Protein AF-A0A5C5ZAZ8-F1 (afdb_monomer_lite)

Secondary structure (DSSP, 8-state):
---------------------------SSSSSSSSSSSSHHHHHHHHHHHHTT-------------------------PSPP--------------SB-TTSPEEEEETTTTEEEEEEEETTEEEEEEE-TTSSSB--B--SEEEEEEEETTEEEEEEEEE---TTSPTT-BSEEEE--THHHHHHHTT-EEEEEEEETTEEEEEEE----------------

Structure (mmCIF, N/CA/C/O backbone):
data_AF-A0A5C5ZAZ8-F1
#
_entry.id   AF-A0A5C5ZAZ8-F1
#
loop_
_atom_site.group_PDB
_atom_site.id
_atom_site.type_symbol
_atom_site.label_atom_id
_atom_site.label_alt_id
_atom_site.label_comp_id
_atom_site.label_asym_id
_atom_site.label_entity_id
_atom_site.label_seq_id
_atom_site.pdbx_PDB_ins_code
_atom_site.Cartn_x
_atom_site.Cartn_y
_atom_site.Cartn_z
_atom_site.occupancy
_atom_site.B_iso_or_equiv
_atom_site.auth_seq_id
_atom_site.auth_comp_id
_atom_site.auth_asym_id
_atom_site.auth_atom_id
_atom_site.pdbx_PDB_model_num
ATOM 1 N N . MET A 1 1 ? -13.670 64.703 29.275 1.00 39.22 1 MET A N 1
ATOM 2 C CA . MET A 1 1 ? -14.903 65.520 29.326 1.00 39.22 1 MET A CA 1
ATOM 3 C C . MET A 1 1 ? -15.447 65.642 27.903 1.00 39.22 1 MET A C 1
ATOM 5 O O . MET A 1 1 ? -14.763 66.218 27.079 1.00 39.22 1 MET A O 1
ATOM 9 N N . ARG A 1 2 ? -16.603 65.007 27.643 1.00 42.59 2 ARG A N 1
ATOM 10 C CA . ARG A 1 2 ? -17.624 65.253 26.595 1.00 42.59 2 ARG A CA 1
ATOM 11 C C . ARG A 1 2 ? -17.191 65.658 25.165 1.00 42.59 2 ARG A C 1
ATOM 13 O O . ARG A 1 2 ? -16.773 66.785 24.963 1.00 42.59 2 ARG A O 1
ATOM 20 N N . SER A 1 3 ? -17.503 64.813 24.173 1.00 46.88 3 SER A N 1
ATOM 21 C CA . SER A 1 3 ? -18.533 65.101 23.140 1.00 46.88 3 SER A CA 1
ATOM 22 C C . SER A 1 3 ? -18.676 63.893 22.182 1.00 46.88 3 SER A C 1
ATOM 24 O O . SER A 1 3 ? -17.704 63.515 21.541 1.00 46.88 3 SER A O 1
ATOM 26 N N . THR A 1 4 ? -19.720 63.057 22.274 1.00 52.22 4 THR A N 1
ATOM 27 C CA . THR A 1 4 ? -20.983 63.064 21.480 1.00 52.22 4 THR A CA 1
ATOM 28 C C . THR A 1 4 ? -20.817 63.145 19.950 1.00 52.22 4 THR A C 1
ATOM 30 O O . THR A 1 4 ? -20.376 64.158 19.432 1.00 52.22 4 THR A O 1
ATOM 33 N N . ILE A 1 5 ? -20.996 62.021 19.236 1.00 49.31 5 ILE A N 1
ATOM 34 C CA . ILE A 1 5 ? -22.199 61.581 18.472 1.00 49.31 5 ILE A CA 1
ATOM 35 C C . ILE A 1 5 ? -22.406 62.306 17.121 1.00 49.31 5 ILE A C 1
ATOM 37 O O . ILE A 1 5 ? -22.888 63.427 17.072 1.00 49.31 5 ILE A O 1
ATOM 41 N N . ASN A 1 6 ? -22.073 61.574 16.048 1.00 43.34 6 ASN A N 1
ATOM 42 C CA . ASN A 1 6 ? -22.927 61.058 14.959 1.00 43.34 6 ASN A CA 1
ATOM 43 C C . ASN A 1 6 ? -23.912 61.967 14.177 1.00 43.34 6 ASN A C 1
ATOM 45 O O . ASN A 1 6 ? -24.674 62.741 14.744 1.00 43.34 6 ASN A O 1
ATOM 49 N N . ARG A 1 7 ? -24.041 61.585 12.891 1.00 48.75 7 ARG A N 1
ATOM 50 C CA . ARG A 1 7 ? -25.206 61.665 11.979 1.00 48.75 7 ARG A CA 1
ATOM 51 C C . ARG A 1 7 ? -25.451 62.943 11.159 1.00 48.75 7 ARG A C 1
ATOM 53 O O . ARG A 1 7 ? -25.990 63.923 11.651 1.00 48.75 7 ARG A O 1
ATOM 60 N N . SER A 1 8 ? -25.266 62.812 9.837 1.00 47.03 8 SER A N 1
ATOM 61 C CA . SER A 1 8 ? -26.353 62.553 8.860 1.00 47.03 8 SER A CA 1
ATOM 62 C C . SER A 1 8 ? -26.311 63.408 7.590 1.00 47.03 8 SER A C 1
ATOM 64 O O . SER A 1 8 ? -26.023 64.599 7.633 1.00 47.03 8 SER A O 1
ATOM 66 N N . SER A 1 9 ? -26.833 62.781 6.524 1.00 53.72 9 SER A N 1
ATOM 67 C CA . SER A 1 9 ? -27.348 63.331 5.256 1.00 53.72 9 SER A CA 1
ATOM 68 C C . SER A 1 9 ? -26.293 63.507 4.145 1.00 53.72 9 SER A C 1
ATOM 70 O O . SER A 1 9 ? -25.183 63.928 4.417 1.00 53.72 9 SER A O 1
ATOM 72 N N . ARG A 1 10 ? -26.534 63.181 2.868 1.00 53.34 10 ARG A N 1
ATOM 73 C CA . ARG A 1 10 ? -27.794 63.055 2.120 1.00 53.34 10 ARG A CA 1
ATOM 74 C C . ARG A 1 10 ? -27.521 62.468 0.720 1.00 53.34 10 ARG A C 1
ATOM 76 O O . ARG A 1 10 ? -26.406 62.620 0.235 1.00 53.34 10 ARG A O 1
ATOM 83 N N . LEU A 1 11 ? -28.598 61.988 0.078 1.00 51.69 11 LEU A N 1
ATOM 84 C CA . LEU A 1 11 ? -28.816 61.612 -1.340 1.00 51.69 11 LEU A CA 1
ATOM 85 C C . LEU A 1 11 ? -28.780 60.085 -1.563 1.00 51.69 11 LEU A C 1
ATOM 87 O O . LEU A 1 11 ? -27.717 59.482 -1.554 1.00 51.69 11 LEU A O 1
ATOM 91 N N . GLU A 1 12 ? -29.909 59.355 -1.563 1.00 51.44 12 GLU A N 1
ATOM 92 C CA . GLU A 1 12 ? -31.041 59.372 -2.531 1.00 51.44 12 GLU A CA 1
ATOM 93 C C . GLU A 1 12 ? -30.552 59.308 -3.986 1.00 51.44 12 GLU A C 1
ATOM 95 O O . GLU A 1 12 ? -29.689 60.080 -4.369 1.00 51.44 12 GLU A O 1
ATOM 100 N N . SER A 1 13 ? -31.084 58.529 -4.922 1.00 46.41 13 SER A N 1
ATOM 101 C CA . SER A 1 13 ? -32.130 57.503 -5.018 1.00 46.41 13 SER A CA 1
ATOM 102 C C . SER A 1 13 ? -32.073 56.995 -6.481 1.00 46.41 13 SER A C 1
ATOM 104 O O . SER A 1 13 ? -31.333 57.562 -7.285 1.00 46.41 13 SER A O 1
ATOM 106 N N . ARG A 1 14 ? -32.944 56.035 -6.837 1.00 59.50 14 ARG A N 1
ATOM 107 C CA . ARG A 1 14 ? -33.273 55.490 -8.183 1.00 59.50 14 ARG A CA 1
ATOM 108 C C . ARG A 1 14 ? -32.600 54.143 -8.461 1.00 59.50 14 ARG A C 1
ATOM 110 O O . ARG A 1 14 ? -31.409 54.083 -8.716 1.00 59.50 14 ARG A O 1
ATOM 117 N N . PHE A 1 15 ? -33.267 52.998 -8.294 1.00 47.41 15 PHE A N 1
ATOM 118 C CA . PHE A 1 15 ? -34.570 52.566 -8.842 1.00 47.41 15 PHE A CA 1
ATOM 119 C C . PHE A 1 15 ? -34.595 52.602 -10.376 1.00 47.41 15 PHE A C 1
ATOM 121 O O . PHE A 1 15 ? -34.902 53.643 -10.948 1.00 47.41 15 PHE A O 1
ATOM 128 N N . ASN A 1 16 ? -34.243 51.474 -11.008 1.00 47.16 16 ASN A N 1
ATOM 129 C CA . ASN A 1 16 ? -35.004 50.816 -12.086 1.00 47.16 16 ASN A CA 1
ATOM 130 C C . ASN A 1 16 ? -34.295 49.489 -12.428 1.00 47.16 16 ASN A C 1
ATOM 132 O O . ASN A 1 16 ? -33.163 49.489 -12.903 1.00 47.16 16 ASN A O 1
ATOM 136 N N . ASP A 1 17 ? -34.796 48.346 -11.970 1.00 48.84 17 ASP A N 1
ATOM 137 C CA . ASP A 1 17 ? -35.659 47.444 -12.751 1.00 48.84 17 ASP A CA 1
ATOM 138 C C . ASP A 1 17 ? -35.203 47.237 -14.208 1.00 48.84 17 ASP A C 1
ATOM 140 O O . ASP A 1 17 ? -35.507 48.021 -15.110 1.00 48.84 17 ASP A O 1
ATOM 144 N N . ARG A 1 18 ? -34.494 46.124 -14.422 1.00 55.62 18 ARG A N 1
ATOM 145 C CA . ARG A 1 18 ? -34.616 45.314 -15.636 1.00 55.62 18 ARG A CA 1
ATOM 146 C C . ARG A 1 18 ? -34.719 43.848 -15.247 1.00 55.62 18 ARG A C 1
ATOM 148 O O . ARG A 1 18 ? -33.747 43.102 -15.222 1.00 55.62 18 ARG A O 1
ATOM 155 N N . SER A 1 19 ? -35.949 43.461 -14.956 1.00 56.38 19 SER A N 1
ATOM 156 C CA . SER A 1 19 ? -36.530 42.193 -15.388 1.00 56.38 19 SER A CA 1
ATOM 157 C C . SER A 1 19 ? -36.045 41.751 -16.784 1.00 56.38 19 SER A C 1
ATOM 159 O O . SER A 1 19 ? -36.093 42.519 -17.743 1.00 56.38 19 SER A O 1
ATOM 161 N N . THR A 1 20 ? -35.548 40.511 -16.886 1.00 58.19 20 THR A N 1
ATOM 162 C CA . THR A 1 20 ? -35.580 39.562 -18.034 1.00 58.19 20 THR A CA 1
ATOM 163 C C . THR A 1 20 ? -34.616 38.389 -17.743 1.00 58.19 20 THR A C 1
ATOM 165 O O . THR A 1 20 ? -33.720 38.517 -16.917 1.00 58.19 20 THR A O 1
ATOM 168 N N . PRO A 1 21 ? -34.801 37.199 -18.333 1.00 50.91 21 PRO A N 1
ATOM 169 C CA . PRO A 1 21 ? -35.833 36.236 -17.976 1.00 50.91 21 PRO A CA 1
ATOM 170 C C . PRO A 1 21 ? -35.223 34.936 -17.413 1.00 50.91 21 PRO A C 1
ATOM 172 O O . PRO A 1 21 ? -34.134 34.512 -17.799 1.00 50.91 21 PRO A O 1
ATOM 175 N N . ARG A 1 22 ? -35.994 34.229 -16.574 1.00 55.00 22 ARG A N 1
ATOM 176 C CA . ARG A 1 22 ? -35.802 32.793 -16.314 1.00 55.00 22 ARG A CA 1
ATOM 177 C C . ARG A 1 22 ? -35.836 32.047 -17.647 1.00 55.00 22 ARG A C 1
ATOM 179 O O . ARG A 1 22 ? -36.912 31.792 -18.184 1.00 55.00 22 ARG A O 1
ATOM 186 N N . ARG A 1 23 ? -34.666 31.672 -18.159 1.00 52.31 23 ARG A N 1
ATOM 187 C CA . ARG A 1 23 ? -34.545 30.672 -19.214 1.00 52.31 23 ARG A CA 1
ATOM 188 C C . ARG A 1 23 ? -34.298 29.327 -18.547 1.00 52.31 23 ARG A C 1
ATOM 190 O O . ARG A 1 23 ? -33.186 28.962 -18.191 1.00 52.31 23 ARG A O 1
ATOM 197 N N . THR A 1 24 ? -35.405 28.637 -18.323 1.00 55.12 24 THR A N 1
ATOM 198 C CA . THR A 1 24 ? -35.471 27.196 -18.110 1.00 55.12 24 THR A CA 1
ATOM 199 C C . THR A 1 24 ? -34.688 26.474 -19.202 1.00 55.12 24 THR A C 1
ATOM 201 O O . THR A 1 24 ? -35.042 26.607 -20.369 1.00 55.12 24 THR A O 1
ATOM 204 N N . VAL A 1 25 ? -33.688 25.682 -18.828 1.00 55.12 25 VAL A N 1
ATOM 205 C CA . VAL A 1 25 ? -33.306 24.451 -19.536 1.00 55.12 25 VAL A CA 1
ATOM 206 C C . VAL A 1 25 ? -32.666 23.503 -18.522 1.00 55.12 25 VAL A C 1
ATOM 208 O O . VAL A 1 25 ? -31.456 23.324 -18.451 1.00 55.12 25 VAL A O 1
ATOM 211 N N . ASN A 1 26 ? -33.535 22.884 -17.720 1.00 54.12 26 ASN A N 1
ATOM 212 C CA . ASN A 1 26 ? -33.324 21.516 -17.261 1.00 54.12 26 ASN A CA 1
ATOM 213 C C . ASN A 1 26 ? -33.194 20.638 -18.511 1.00 54.12 26 ASN A C 1
ATOM 215 O O . ASN A 1 26 ? -34.205 20.267 -19.099 1.00 54.12 26 ASN A O 1
ATOM 219 N N . ALA A 1 27 ? -31.970 20.371 -18.960 1.00 54.56 27 ALA A N 1
ATOM 220 C CA . ALA A 1 27 ? -31.721 19.443 -20.063 1.00 54.56 27 ALA A CA 1
ATOM 221 C C . ALA A 1 27 ? -30.296 18.868 -20.038 1.00 54.56 27 ALA A C 1
ATOM 223 O O . ALA A 1 27 ? -29.691 18.710 -21.087 1.00 54.56 27 ALA A O 1
ATOM 224 N N . HIS A 1 28 ? -29.748 18.545 -18.863 1.00 46.69 28 HIS A N 1
ATOM 225 C CA . HIS A 1 28 ? -28.555 17.686 -18.746 1.00 46.69 28 HIS A CA 1
ATOM 226 C C . HIS A 1 28 ? -28.581 16.841 -17.461 1.00 46.69 28 HIS A C 1
ATOM 228 O O . HIS A 1 28 ? -27.575 16.616 -16.803 1.00 46.69 28 HIS A O 1
ATOM 234 N N . GLN A 1 29 ? -29.771 16.348 -17.102 1.00 52.50 29 GLN A N 1
ATOM 235 C CA . GLN A 1 29 ? -29.966 15.390 -16.005 1.00 52.50 29 GLN A CA 1
ATOM 236 C C . GLN A 1 29 ? -30.824 14.191 -16.450 1.00 52.50 29 GLN A C 1
ATOM 238 O O . GLN A 1 29 ? -31.660 13.692 -15.705 1.00 52.50 29 GLN A O 1
ATOM 243 N N . ALA A 1 30 ? -30.642 13.743 -17.696 1.00 51.06 30 ALA A N 1
ATOM 244 C CA . ALA A 1 30 ? -31.303 12.554 -18.235 1.00 51.06 30 ALA A CA 1
ATOM 245 C C . ALA A 1 30 ? -30.541 11.982 -19.447 1.00 51.06 30 ALA A C 1
ATOM 247 O O . ALA A 1 30 ? -31.085 11.923 -20.541 1.00 51.06 30 ALA A O 1
ATOM 248 N N . SER A 1 31 ? -29.265 11.606 -19.294 1.00 56.53 31 SER A N 1
ATOM 249 C CA . SER A 1 31 ? -28.573 10.823 -20.341 1.00 56.53 31 SER A CA 1
ATOM 250 C C . SER A 1 31 ? -27.392 9.981 -19.836 1.00 56.53 31 SER A C 1
ATOM 252 O O . SER A 1 31 ? -26.405 9.810 -20.541 1.00 56.53 31 SER A O 1
ATOM 254 N N . VAL A 1 32 ? -27.478 9.438 -18.616 1.00 49.97 32 VAL A N 1
ATOM 255 C CA . VAL A 1 32 ? -26.570 8.354 -18.162 1.00 49.97 32 VAL A CA 1
ATOM 256 C C . VAL A 1 32 ? -27.315 7.220 -17.444 1.00 49.97 32 VAL A C 1
ATOM 258 O O . VAL A 1 32 ? -26.753 6.171 -17.161 1.00 49.97 32 VAL A O 1
ATOM 261 N N . ARG A 1 33 ? -28.622 7.380 -17.194 1.00 51.69 33 ARG A N 1
ATOM 262 C CA . ARG A 1 33 ? -29.445 6.392 -16.477 1.00 51.69 33 ARG A CA 1
ATOM 263 C C . ARG A 1 33 ? -30.123 5.346 -17.368 1.00 51.69 33 ARG A C 1
ATOM 265 O O . ARG A 1 33 ? -30.833 4.499 -16.845 1.00 51.69 33 ARG A O 1
ATOM 272 N N . THR A 1 34 ? -29.878 5.359 -18.678 1.00 45.66 34 THR A N 1
ATOM 273 C CA . THR A 1 34 ? -30.489 4.397 -19.618 1.00 45.66 34 THR A CA 1
ATOM 274 C C . THR A 1 34 ? -29.481 3.406 -20.210 1.00 45.66 34 THR A C 1
ATOM 276 O O . THR A 1 34 ? -29.882 2.504 -20.933 1.00 45.66 34 THR A O 1
ATOM 279 N N . PHE A 1 35 ? -28.187 3.510 -19.884 1.00 45.72 35 PHE A N 1
ATOM 280 C CA . PHE A 1 35 ? -27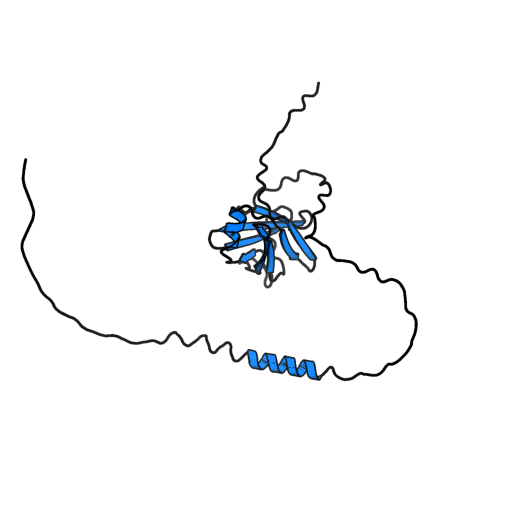.179 2.553 -20.371 1.00 45.72 35 PHE A CA 1
ATOM 281 C C . PHE A 1 35 ? -26.988 1.333 -19.445 1.00 45.72 35 PHE A C 1
ATOM 283 O O . PHE A 1 35 ? -26.426 0.330 -19.857 1.00 45.72 35 PHE A O 1
ATOM 290 N N . VAL A 1 36 ? -27.504 1.376 -18.208 1.00 55.78 36 VAL A N 1
ATOM 291 C CA . VAL A 1 36 ? -27.307 0.312 -17.196 1.00 55.78 36 VAL A CA 1
ATOM 292 C C . VAL A 1 36 ? -28.425 -0.750 -17.206 1.00 55.78 36 VAL A C 1
ATOM 294 O O . VAL A 1 36 ? -28.275 -1.810 -16.612 1.00 55.78 36 VAL A O 1
ATOM 297 N N . ALA A 1 37 ? -29.541 -0.521 -17.906 1.00 50.50 37 ALA A N 1
ATOM 298 C CA . ALA A 1 37 ? -30.700 -1.424 -17.865 1.00 50.50 37 ALA A CA 1
ATOM 299 C C . ALA A 1 37 ? -30.796 -2.434 -19.030 1.00 50.50 37 ALA A C 1
ATOM 301 O O . ALA A 1 37 ? -31.663 -3.299 -18.982 1.00 50.50 37 ALA A O 1
ATOM 302 N N . LEU A 1 38 ? -29.939 -2.362 -20.061 1.00 44.50 38 LEU A N 1
ATOM 303 C CA . LEU A 1 38 ? -29.989 -3.303 -21.200 1.00 44.50 38 LEU A CA 1
ATOM 304 C C . LEU A 1 38 ? -28.943 -4.432 -21.159 1.00 44.50 38 LEU A C 1
ATOM 306 O O . LEU A 1 38 ? -29.142 -5.457 -21.803 1.00 44.50 38 LEU A O 1
ATOM 310 N N . GLU A 1 39 ? -27.867 -4.295 -20.384 1.00 51.56 39 GLU A N 1
ATOM 311 C CA . GLU A 1 39 ? -26.831 -5.338 -20.242 1.00 51.56 39 GLU A CA 1
ATOM 312 C C . GLU A 1 39 ? -27.207 -6.387 -19.171 1.00 51.56 39 GLU A C 1
ATOM 314 O O . GLU A 1 39 ? -26.713 -7.515 -19.186 1.00 51.56 39 GLU A O 1
ATOM 319 N N . PHE A 1 40 ? -28.133 -6.050 -18.263 1.00 52.41 40 PHE A N 1
ATOM 320 C CA . PHE A 1 40 ? -28.555 -6.932 -17.166 1.00 52.41 40 PHE A CA 1
ATOM 321 C C . PHE A 1 40 ? -29.493 -8.066 -17.627 1.00 52.41 40 PHE A C 1
ATOM 323 O O . PHE A 1 40 ? -29.408 -9.182 -17.120 1.00 52.41 40 PHE A O 1
ATOM 330 N N . GLU A 1 41 ? -30.335 -7.826 -18.637 1.00 54.06 41 GLU A N 1
ATOM 331 C CA . GLU A 1 41 ? -31.317 -8.801 -19.156 1.00 54.06 41 GLU A CA 1
ATOM 332 C C . GLU A 1 41 ? -30.685 -9.881 -20.063 1.00 54.06 41 GLU A C 1
ATOM 334 O O . GLU A 1 41 ? -31.221 -10.978 -20.221 1.00 54.06 41 GLU A O 1
ATOM 339 N N . LEU A 1 42 ? -29.506 -9.613 -20.637 1.00 52.72 42 LEU A N 1
ATOM 340 C CA . LEU A 1 42 ? -28.745 -10.589 -21.431 1.00 52.72 42 LEU A CA 1
ATOM 341 C C . LEU A 1 42 ? -27.847 -11.486 -20.569 1.00 52.72 42 LEU A C 1
ATOM 343 O O . LEU A 1 42 ? -27.507 -12.600 -20.981 1.00 52.72 42 LEU A O 1
ATOM 347 N N . TRP A 1 43 ? -27.476 -11.034 -19.371 1.00 59.31 43 TRP A N 1
ATOM 348 C CA . TRP A 1 43 ? -26.657 -11.817 -18.449 1.00 59.31 43 TRP A CA 1
ATOM 349 C C . TRP A 1 43 ? -27.493 -12.827 -17.652 1.00 59.31 43 TRP A C 1
ATOM 351 O O . TRP A 1 43 ? -27.090 -13.984 -17.515 1.00 59.31 43 TRP A O 1
ATOM 361 N N . THR A 1 44 ? -28.710 -12.459 -17.241 1.00 60.41 44 THR A N 1
ATOM 362 C CA . THR A 1 44 ? -29.638 -13.368 -16.541 1.00 60.41 44 THR A CA 1
ATOM 363 C C . THR A 1 44 ? -30.116 -14.520 -17.435 1.00 60.41 44 THR A C 1
ATOM 365 O O . THR A 1 44 ? -30.177 -15.663 -16.981 1.00 60.41 44 THR A O 1
ATOM 368 N N . MET A 1 45 ? -30.339 -14.276 -18.733 1.00 59.16 45 MET A N 1
ATOM 369 C CA . MET A 1 45 ? -30.688 -15.316 -19.719 1.00 59.16 45 MET A CA 1
ATOM 370 C C . MET A 1 45 ? -29.564 -16.347 -19.947 1.00 59.16 45 MET A C 1
ATOM 372 O O . MET A 1 45 ? -29.842 -17.536 -20.125 1.00 59.16 45 MET A O 1
ATOM 376 N N . LYS A 1 46 ? -28.288 -15.932 -19.887 1.00 58.03 46 LYS A N 1
ATOM 377 C CA . LYS A 1 46 ? -27.130 -16.841 -20.009 1.00 58.03 46 LYS A CA 1
ATOM 378 C C . LYS A 1 46 ? -26.942 -17.721 -18.770 1.00 58.03 46 LYS A C 1
ATOM 380 O O . LYS A 1 46 ? -26.620 -18.899 -18.911 1.00 58.03 46 LYS A O 1
ATOM 385 N N . ILE A 1 47 ? -27.187 -17.180 -17.575 1.00 60.81 47 ILE A N 1
ATOM 386 C CA . ILE A 1 47 ? -27.065 -17.920 -16.307 1.00 60.81 47 ILE A CA 1
ATOM 387 C C . ILE A 1 47 ? -28.173 -18.981 -16.187 1.00 60.81 47 ILE A C 1
ATOM 389 O O . ILE A 1 47 ? -27.901 -20.111 -15.786 1.00 60.81 47 ILE A O 1
ATOM 393 N N . ILE A 1 48 ? -29.398 -18.673 -16.628 1.00 59.62 48 ILE A N 1
ATOM 394 C CA . ILE A 1 48 ? -30.522 -19.626 -16.614 1.00 59.62 48 ILE A CA 1
ATOM 395 C C . ILE A 1 48 ? -30.309 -20.779 -17.618 1.00 59.62 48 ILE A C 1
ATOM 397 O O . ILE A 1 48 ? -30.619 -21.929 -17.302 1.00 59.62 48 ILE A O 1
ATOM 401 N N . CYS A 1 49 ? -29.717 -20.521 -18.792 1.00 56.81 49 CYS A N 1
ATOM 402 C CA . CYS A 1 49 ? -29.410 -21.578 -19.769 1.00 56.81 49 CYS A CA 1
ATOM 403 C C . CYS A 1 49 ? -28.274 -22.515 -19.320 1.00 56.81 49 CYS A C 1
ATOM 405 O O . CYS A 1 49 ? -28.288 -23.696 -19.666 1.00 56.81 49 CYS A O 1
ATOM 407 N N . LEU A 1 50 ? -27.308 -22.019 -18.539 1.00 51.97 50 LEU A N 1
ATOM 408 C CA . LEU A 1 50 ? -26.196 -22.829 -18.033 1.00 51.97 50 LEU A CA 1
ATOM 409 C C . LEU A 1 50 ? -26.646 -23.798 -16.924 1.00 51.97 50 LEU A C 1
ATOM 411 O O . LEU A 1 50 ? -26.179 -24.933 -16.869 1.00 51.97 50 LEU A O 1
ATOM 415 N N . PHE A 1 51 ? -27.594 -23.385 -16.077 1.00 55.03 51 PHE A N 1
ATOM 416 C CA . PHE A 1 51 ? -28.092 -24.208 -14.968 1.00 55.03 51 PHE A CA 1
ATOM 417 C C . PHE A 1 51 ? -29.068 -25.322 -15.393 1.00 55.03 51 PHE A C 1
ATOM 419 O O . PHE A 1 51 ? -29.177 -26.329 -14.697 1.00 55.03 51 PHE A O 1
ATOM 426 N N . LEU A 1 52 ? -29.739 -25.208 -16.546 1.00 55.38 52 LEU A N 1
ATOM 427 C CA . LEU A 1 52 ? -30.668 -26.242 -17.036 1.00 55.38 52 LEU A CA 1
ATOM 428 C C . LEU A 1 52 ? -29.986 -27.449 -17.712 1.00 55.38 52 LEU A C 1
ATOM 430 O O . LEU A 1 52 ? -30.636 -28.469 -17.926 1.00 55.38 52 LEU A O 1
ATOM 434 N N . LEU A 1 53 ? -28.685 -27.382 -18.013 1.00 54.28 53 LEU A N 1
ATOM 435 C CA . LEU A 1 53 ? -27.950 -28.454 -18.705 1.00 54.28 53 LEU A CA 1
ATOM 436 C C . LEU A 1 53 ? -27.267 -29.475 -17.775 1.00 54.28 53 LEU A C 1
ATOM 438 O O . LEU A 1 53 ? -26.745 -30.477 -18.257 1.00 54.28 53 LEU A O 1
ATOM 442 N N . VAL A 1 54 ? -27.302 -29.279 -16.453 1.00 56.59 54 VAL A N 1
ATOM 443 C CA . VAL A 1 54 ? -26.640 -30.158 -15.466 1.00 56.59 54 VAL A CA 1
ATOM 444 C C . VAL A 1 54 ? -27.681 -30.803 -14.549 1.00 56.59 54 VAL A C 1
ATOM 446 O O . VAL A 1 54 ? -27.743 -30.551 -13.352 1.00 56.59 54 VAL A O 1
ATOM 449 N N . SER A 1 55 ? -28.567 -31.620 -15.116 1.00 60.25 55 SER A N 1
ATOM 450 C CA . SER A 1 55 ? -29.530 -32.398 -14.320 1.00 60.25 55 SER A CA 1
ATOM 451 C C . SER A 1 55 ? -29.845 -33.768 -14.923 1.00 60.25 55 SER A C 1
ATOM 453 O O . SER A 1 55 ? -30.996 -34.180 -14.996 1.00 60.25 55 SER A O 1
ATOM 455 N N . VAL A 1 56 ? -28.810 -34.525 -15.305 1.00 62.53 56 VAL A N 1
ATOM 456 C CA . VAL A 1 56 ? -28.929 -35.981 -15.490 1.00 62.53 56 VAL A CA 1
ATOM 457 C C . VAL A 1 56 ? -27.657 -36.670 -15.003 1.00 62.53 56 VAL A C 1
ATOM 459 O O . VAL A 1 56 ? -26.652 -36.668 -15.707 1.00 62.53 56 VAL A O 1
ATOM 462 N N . SER A 1 57 ? -27.712 -37.263 -13.805 1.00 55.66 57 SER A N 1
ATOM 463 C CA . SER A 1 57 ? -27.227 -38.627 -13.504 1.00 55.66 57 SER A CA 1
ATOM 464 C C . SER A 1 57 ? -27.350 -38.921 -12.004 1.00 55.66 57 SER A C 1
ATOM 466 O O . SER A 1 57 ? -26.451 -38.641 -11.220 1.00 55.66 57 SER A O 1
ATOM 468 N N . LEU A 1 58 ? -28.478 -39.519 -11.616 1.00 61.69 58 LEU A N 1
ATOM 469 C CA . LEU A 1 58 ? -28.622 -40.289 -10.380 1.00 61.69 58 LEU A CA 1
ATOM 470 C C . LEU A 1 58 ? -28.617 -41.775 -10.755 1.00 61.69 58 LEU A C 1
ATOM 472 O O . LEU A 1 58 ? -29.649 -42.260 -11.203 1.00 61.69 58 LEU A O 1
ATOM 476 N N . VAL A 1 59 ? -27.504 -42.491 -10.555 1.00 65.31 59 VAL A N 1
ATOM 477 C CA . VAL A 1 59 ? -27.479 -43.952 -10.324 1.00 65.31 59 VAL A CA 1
ATOM 478 C C . VAL A 1 59 ? -26.211 -44.298 -9.535 1.00 65.31 59 VAL A C 1
ATOM 480 O O . VAL A 1 59 ? -25.109 -44.065 -10.022 1.00 65.31 59 VAL A O 1
ATOM 483 N N . GLY A 1 60 ? -26.361 -44.905 -8.353 1.00 52.22 60 GLY A N 1
ATOM 484 C CA . GLY A 1 60 ? -25.256 -45.585 -7.667 1.00 52.22 60 GLY A CA 1
ATOM 485 C C . GLY A 1 60 ? -25.413 -45.692 -6.151 1.00 52.22 60 GLY A C 1
ATOM 486 O O . GLY A 1 60 ? -24.797 -44.933 -5.414 1.00 52.22 60 GLY A O 1
ATOM 487 N N . CYS A 1 61 ? -26.221 -46.644 -5.678 1.00 66.56 61 CYS A N 1
ATOM 488 C CA . CYS A 1 61 ? -26.260 -47.038 -4.269 1.00 66.56 61 CYS A CA 1
ATOM 489 C C . CYS A 1 61 ? -25.135 -48.031 -3.918 1.00 66.56 61 CYS A C 1
ATOM 491 O O . CYS A 1 61 ? -24.824 -48.918 -4.709 1.00 66.56 61 CYS A O 1
ATOM 493 N N . ASN A 1 62 ? -24.760 -47.997 -2.633 1.00 51.25 62 ASN A N 1
ATOM 494 C CA . ASN A 1 62 ? -24.488 -49.150 -1.763 1.00 51.25 62 ASN A CA 1
ATOM 495 C C . ASN A 1 62 ? -23.026 -49.627 -1.625 1.00 51.25 62 ASN A C 1
ATOM 497 O O . ASN A 1 62 ? -22.541 -50.409 -2.435 1.00 51.25 62 ASN A O 1
ATOM 501 N N . GLN A 1 63 ? -22.393 -49.298 -0.492 1.00 47.62 63 GLN A N 1
ATOM 502 C CA . GLN A 1 63 ? -22.106 -50.315 0.525 1.00 47.62 63 GLN A CA 1
ATOM 503 C C . GLN A 1 63 ? -21.836 -49.708 1.905 1.00 47.62 63 GLN A C 1
ATOM 505 O O . GLN A 1 63 ? -21.224 -48.656 2.061 1.00 47.62 63 GLN A O 1
ATOM 510 N N . ALA A 1 64 ? -22.368 -50.420 2.890 1.00 44.44 64 ALA A N 1
ATOM 511 C CA . ALA A 1 64 ? -22.359 -50.133 4.304 1.00 44.44 64 ALA A CA 1
ATOM 512 C C . ALA A 1 64 ? -21.029 -50.493 4.985 1.00 44.44 64 ALA A C 1
ATOM 514 O O . ALA A 1 64 ? -20.412 -51.509 4.670 1.00 44.44 64 ALA A O 1
ATOM 515 N N . GLY A 1 65 ? -20.721 -49.736 6.040 1.00 45.44 65 GLY A N 1
ATOM 516 C CA . GLY A 1 65 ? -20.088 -50.260 7.248 1.00 45.44 65 GLY A CA 1
ATOM 517 C C . GLY A 1 65 ? -18.637 -49.848 7.476 1.00 45.44 65 GLY A C 1
ATOM 518 O O . GLY A 1 65 ? -17.727 -50.529 7.007 1.00 45.44 65 GLY A O 1
ATOM 519 N N . LYS A 1 66 ? -18.435 -48.833 8.325 1.00 32.62 66 LYS A N 1
ATOM 520 C CA . LYS A 1 66 ? -17.953 -48.973 9.718 1.00 32.62 66 LYS A CA 1
ATOM 521 C C . LYS A 1 66 ? -17.688 -47.577 10.311 1.00 32.62 66 LYS A C 1
ATOM 523 O O . LYS A 1 66 ? -16.737 -46.925 9.910 1.00 32.62 66 LYS A O 1
ATOM 528 N N . ASP A 1 67 ? -18.508 -47.183 11.279 1.00 56.44 67 ASP A N 1
ATOM 529 C CA . ASP A 1 67 ? -18.145 -46.255 12.367 1.00 56.44 67 ASP A CA 1
ATOM 530 C C . ASP A 1 67 ? -17.883 -47.109 13.631 1.00 56.44 67 ASP A C 1
ATOM 532 O O . ASP A 1 67 ? -18.326 -48.270 13.630 1.00 56.44 67 ASP A O 1
ATOM 536 N N . PRO A 1 68 ? -17.262 -46.611 14.727 1.00 60.03 68 PRO A N 1
ATOM 537 C CA . PRO A 1 68 ? -16.957 -45.210 15.073 1.00 60.03 68 PRO A CA 1
ATOM 538 C C . PRO A 1 68 ? -15.523 -45.002 15.637 1.00 60.03 68 PRO A C 1
ATOM 540 O O . PRO A 1 68 ? -14.730 -45.936 15.647 1.00 60.03 68 PRO A O 1
ATOM 543 N N . GLU A 1 69 ? -15.257 -43.798 16.175 1.00 39.94 69 GLU A N 1
ATOM 544 C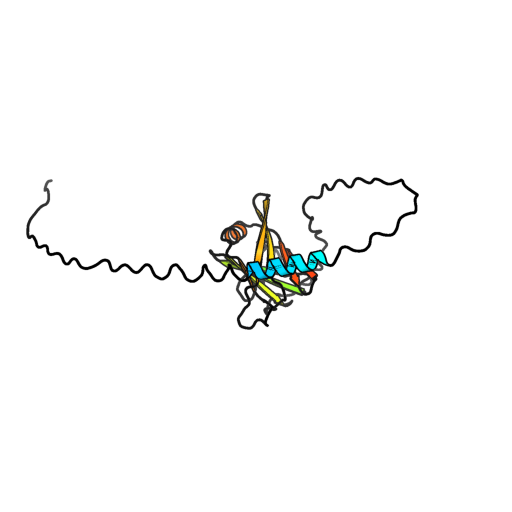 CA . GLU A 1 69 ? -14.060 -43.336 16.925 1.00 39.94 69 GLU A CA 1
ATOM 545 C C . GLU A 1 69 ? -13.092 -42.531 16.030 1.00 39.94 69 GLU A C 1
ATOM 547 O O . GLU A 1 69 ? -12.421 -43.065 15.163 1.00 39.94 69 GLU A O 1
ATOM 552 N N . SER A 1 70 ? -13.034 -41.201 16.083 1.00 47.81 70 SER A N 1
ATOM 553 C CA . SER A 1 70 ? -12.867 -40.366 17.266 1.00 47.81 70 SER A CA 1
ATOM 554 C C . SER A 1 70 ? -13.488 -38.986 17.027 1.00 47.81 70 SER A C 1
ATOM 556 O O . SER A 1 70 ? -13.119 -38.265 16.099 1.00 47.81 70 SER A O 1
ATOM 558 N N . ALA A 1 71 ? -14.454 -38.622 17.868 1.00 52.56 71 ALA A N 1
ATOM 559 C CA . ALA A 1 71 ? -14.919 -37.253 17.986 1.00 52.56 71 ALA A CA 1
ATOM 560 C C . ALA A 1 71 ? -13.876 -36.474 18.794 1.00 52.56 71 ALA A C 1
ATOM 562 O O . ALA A 1 71 ? -13.856 -36.552 20.020 1.00 52.56 71 ALA A O 1
ATOM 563 N N . ILE A 1 72 ? -13.029 -35.710 18.108 1.00 44.09 72 ILE A N 1
ATOM 564 C CA . ILE A 1 72 ? -12.334 -34.588 18.732 1.00 44.09 72 ILE A CA 1
ATOM 565 C C . ILE A 1 72 ? -13.094 -33.345 18.298 1.00 44.09 72 ILE A C 1
ATOM 567 O O . ILE A 1 72 ? -12.965 -32.865 17.173 1.00 44.09 72 ILE A O 1
ATOM 571 N N . ALA A 1 73 ? -13.958 -32.870 19.188 1.00 43.97 73 ALA A N 1
ATOM 572 C CA . ALA A 1 73 ? -14.476 -31.521 19.111 1.00 43.97 73 ALA A CA 1
ATOM 573 C C . ALA A 1 73 ? -13.280 -30.574 19.270 1.00 43.97 73 ALA A C 1
ATOM 575 O O . ALA A 1 73 ? -12.791 -30.370 20.378 1.00 43.97 73 ALA A O 1
ATOM 576 N N . VAL A 1 74 ? -12.776 -30.037 18.160 1.00 38.28 74 VAL A N 1
ATOM 577 C CA . VAL A 1 74 ? -11.882 -28.882 18.202 1.00 38.28 74 VAL A CA 1
ATOM 578 C C . VAL A 1 74 ? -12.769 -27.680 18.491 1.00 38.28 74 VAL A C 1
ATOM 580 O O . VAL A 1 74 ? -13.444 -27.144 17.615 1.00 38.28 74 VAL A O 1
ATOM 583 N N . THR A 1 75 ? -12.816 -27.299 19.761 1.00 39.59 75 THR A N 1
ATOM 584 C CA . THR A 1 75 ? -13.121 -25.931 20.163 1.00 39.59 75 THR A CA 1
ATOM 585 C C . THR A 1 75 ? -12.127 -25.015 19.457 1.00 39.59 75 THR A C 1
ATOM 587 O O . THR A 1 75 ? -10.949 -25.003 19.804 1.00 39.59 75 THR A O 1
ATOM 590 N N . ILE A 1 76 ? -12.589 -24.278 18.445 1.00 53.12 76 ILE A N 1
ATOM 591 C CA . ILE A 1 76 ? -11.863 -23.114 17.936 1.00 53.12 76 ILE A CA 1
ATOM 592 C C . ILE A 1 76 ? -12.050 -22.015 18.982 1.00 53.12 76 ILE A C 1
ATOM 594 O O . ILE A 1 76 ? -13.007 -21.249 18.927 1.00 53.12 76 ILE A O 1
ATOM 598 N N . ASP A 1 77 ? -11.160 -22.002 19.969 1.00 55.00 77 ASP A N 1
ATOM 599 C CA . ASP A 1 77 ? -10.815 -20.794 20.715 1.00 55.00 77 ASP A CA 1
ATOM 600 C C . ASP A 1 77 ? -9.529 -20.252 20.084 1.00 55.00 77 ASP A C 1
ATOM 602 O O . ASP A 1 77 ? -8.421 -20.485 20.556 1.00 55.00 77 ASP A O 1
ATOM 606 N N . GLY A 1 78 ? -9.680 -19.689 18.885 1.00 44.16 78 GLY A N 1
ATOM 607 C CA . GLY A 1 78 ? -8.590 -19.120 18.105 1.00 44.16 78 GLY A CA 1
ATOM 608 C C . GLY A 1 78 ? -8.730 -17.610 18.100 1.00 44.16 78 GLY A C 1
ATOM 609 O O . GLY A 1 78 ? -9.500 -17.069 17.304 1.00 44.16 78 GLY A O 1
ATOM 610 N N . GLY A 1 79 ? -7.995 -16.941 18.989 1.00 58.38 79 GLY A N 1
ATOM 611 C CA . GLY A 1 79 ? -7.649 -15.535 18.804 1.00 58.38 79 GLY A CA 1
ATOM 612 C C . GLY A 1 79 ? -6.948 -15.315 17.451 1.00 58.38 79 GLY A C 1
ATOM 613 O O . GLY A 1 79 ? -6.549 -16.285 16.801 1.00 58.38 79 GLY A O 1
ATOM 614 N N . PRO A 1 80 ? -6.839 -14.057 16.981 1.00 56.16 80 PRO A N 1
ATOM 615 C CA . PRO A 1 80 ? -6.139 -13.745 15.734 1.00 56.16 80 PRO A CA 1
ATOM 616 C C . PRO A 1 80 ? -4.724 -14.347 15.747 1.00 56.16 80 PRO A C 1
ATOM 618 O O . PRO A 1 80 ? -4.160 -14.479 16.833 1.00 56.16 80 PRO A O 1
ATOM 621 N N . PRO A 1 81 ? -4.175 -14.729 14.578 1.00 50.25 81 PRO A N 1
ATOM 622 C CA . PRO A 1 81 ? -2.876 -15.386 14.499 1.00 50.25 81 PRO A CA 1
ATOM 623 C C . PRO A 1 81 ? -1.833 -14.560 15.255 1.00 50.25 81 PRO A C 1
ATOM 625 O O . PRO A 1 81 ? -1.599 -13.401 14.913 1.00 50.25 81 PRO A O 1
ATOM 628 N N . GLU A 1 82 ? -1.260 -15.149 16.305 1.00 48.88 82 GLU A N 1
ATOM 629 C CA . GLU A 1 82 ? 0.001 -14.683 16.866 1.00 48.88 82 GLU A CA 1
ATOM 630 C C . GLU A 1 82 ? 1.039 -14.812 15.751 1.00 48.88 82 GLU A C 1
ATOM 632 O O . GLU A 1 82 ? 1.211 -15.884 15.163 1.00 48.88 82 GLU A O 1
ATOM 637 N N . PHE A 1 83 ? 1.646 -13.684 15.397 1.00 48.78 83 PHE A N 1
ATOM 638 C CA . PHE A 1 83 ? 2.838 -13.666 14.570 1.00 48.78 83 PHE A CA 1
ATOM 639 C C . PHE A 1 83 ? 3.934 -14.312 15.423 1.00 48.78 83 PHE A C 1
ATOM 641 O O . PHE A 1 83 ? 4.228 -13.835 16.513 1.00 48.78 83 PHE A O 1
ATOM 648 N N . ASP A 1 84 ? 4.413 -15.479 14.994 1.00 43.50 84 ASP A N 1
ATOM 649 C CA . ASP A 1 84 ? 5.533 -16.163 15.636 1.00 43.50 84 ASP A CA 1
ATOM 650 C C . ASP A 1 84 ? 6.786 -15.355 15.283 1.00 43.50 84 ASP A C 1
ATOM 652 O O . ASP A 1 84 ? 7.254 -15.407 14.142 1.00 43.50 84 ASP A O 1
ATOM 656 N N . ASP A 1 85 ? 7.256 -14.552 16.239 1.00 51.62 85 ASP A N 1
ATOM 657 C CA . ASP A 1 85 ? 8.506 -13.792 16.183 1.00 51.62 85 ASP A CA 1
ATOM 658 C C . ASP A 1 85 ? 9.689 -14.783 16.227 1.00 51.62 85 ASP A C 1
ATOM 660 O O . ASP A 1 85 ? 10.388 -14.918 17.229 1.00 51.62 85 ASP A O 1
ATOM 664 N N . GLN A 1 86 ? 9.868 -15.571 15.166 1.00 49.62 86 GLN A N 1
ATOM 665 C CA . GLN A 1 86 ? 11.002 -16.483 15.026 1.00 49.62 86 GLN A CA 1
ATOM 666 C C . GLN A 1 86 ? 12.183 -15.715 14.439 1.00 49.62 86 GLN A C 1
ATOM 668 O O . GLN A 1 86 ? 12.309 -15.608 13.221 1.00 49.62 86 GLN A O 1
ATOM 673 N N . ASP A 1 87 ? 13.019 -15.207 15.345 1.00 46.72 87 ASP A N 1
ATOM 674 C CA . ASP A 1 87 ? 14.468 -15.026 15.227 1.00 46.72 87 ASP A CA 1
ATOM 675 C C . ASP A 1 87 ? 14.985 -14.743 13.801 1.00 46.72 87 ASP A C 1
ATOM 677 O O . ASP A 1 87 ? 15.513 -15.623 13.109 1.00 46.72 87 ASP A O 1
ATOM 681 N N . GLU A 1 88 ? 14.858 -13.482 13.380 1.00 49.44 88 GLU A N 1
ATOM 682 C CA . GLU A 1 88 ? 15.510 -12.954 12.185 1.00 49.44 88 GLU A CA 1
ATOM 683 C C . GLU A 1 88 ? 17.032 -13.021 12.329 1.00 49.44 88 GLU A C 1
ATOM 685 O O . GLU A 1 88 ? 17.649 -12.502 13.262 1.00 49.44 88 GLU A O 1
ATOM 690 N N . PHE A 1 89 ? 17.654 -13.675 11.355 1.00 43.81 89 PHE A N 1
ATOM 691 C CA . PHE A 1 89 ? 19.064 -13.498 11.072 1.00 43.81 89 PHE A CA 1
ATOM 692 C C . PHE A 1 89 ? 19.191 -12.114 10.423 1.00 43.81 89 PHE A C 1
ATOM 694 O O . PHE A 1 89 ? 18.974 -11.983 9.222 1.00 43.81 89 PHE A O 1
ATOM 701 N N . ASP A 1 90 ? 19.464 -11.096 11.239 1.00 46.72 90 ASP A N 1
ATOM 702 C CA . ASP A 1 90 ? 19.706 -9.710 10.823 1.00 46.72 90 ASP A CA 1
ATOM 703 C C . ASP A 1 90 ? 20.996 -9.635 9.982 1.00 46.72 90 ASP A C 1
ATOM 705 O O . ASP A 1 90 ? 22.092 -9.312 10.450 1.00 46.72 90 ASP A O 1
ATOM 709 N N . GLU A 1 91 ? 20.894 -10.029 8.712 1.00 48.34 91 GLU A N 1
ATOM 710 C CA . GLU A 1 91 ? 21.794 -9.519 7.692 1.00 48.34 91 GLU A CA 1
ATOM 711 C C . GLU A 1 91 ? 21.294 -8.124 7.346 1.00 48.34 91 GLU A C 1
ATOM 713 O O . GLU A 1 91 ? 20.407 -7.990 6.517 1.00 48.34 91 GLU A O 1
ATOM 718 N N . SER A 1 92 ? 21.874 -7.098 7.975 1.00 49.09 92 SER A N 1
ATOM 719 C CA . SER A 1 92 ? 21.646 -5.682 7.656 1.00 49.09 92 SER A CA 1
ATOM 720 C C . SER A 1 92 ? 21.754 -5.410 6.143 1.00 49.09 92 SER A C 1
ATOM 722 O O . SER A 1 92 ? 22.813 -5.079 5.597 1.00 49.09 92 SER A O 1
ATOM 724 N N . HIS A 1 93 ? 20.656 -5.603 5.42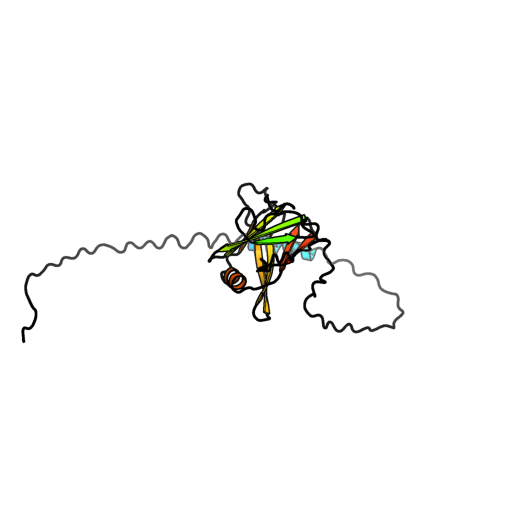1 1.00 58.84 93 HIS A N 1
ATOM 725 C CA . HIS A 1 93 ? 20.519 -5.266 4.022 1.00 58.84 93 HIS A CA 1
ATOM 726 C C . HIS A 1 93 ? 20.095 -3.804 3.985 1.00 58.84 93 HIS A C 1
ATOM 728 O O . HIS A 1 93 ? 19.018 -3.423 4.426 1.00 58.84 93 HIS A O 1
ATOM 734 N N . ALA A 1 94 ? 21.011 -2.948 3.532 1.00 61.91 94 ALA A N 1
ATOM 735 C CA . ALA A 1 94 ? 20.788 -1.511 3.470 1.00 61.91 94 ALA A CA 1
ATOM 736 C C . ALA A 1 94 ? 19.765 -1.172 2.370 1.00 61.91 94 ALA A C 1
ATOM 738 O O . ALA A 1 94 ? 20.142 -0.811 1.251 1.00 61.91 94 ALA A O 1
ATOM 739 N N . HIS A 1 95 ? 18.480 -1.295 2.689 1.00 67.88 95 HIS A N 1
ATOM 740 C CA . HIS A 1 95 ? 17.376 -0.746 1.913 1.00 67.88 95 HIS A CA 1
ATOM 741 C C . HIS A 1 95 ? 16.995 0.648 2.444 1.00 67.88 95 HIS A C 1
ATOM 743 O O . HIS A 1 95 ? 17.316 0.988 3.585 1.00 67.88 95 HIS A O 1
ATOM 749 N N . PRO A 1 96 ? 16.400 1.517 1.608 1.00 78.19 96 PRO A N 1
ATOM 750 C CA . PRO A 1 96 ? 15.874 2.800 2.068 1.00 78.19 96 PRO A CA 1
ATOM 751 C C . PRO A 1 96 ? 14.865 2.613 3.207 1.00 78.19 96 PRO A C 1
ATOM 753 O O . PRO A 1 96 ? 14.111 1.650 3.192 1.00 78.19 96 PRO A O 1
ATOM 756 N N . SER A 1 97 ? 14.807 3.552 4.155 1.00 81.88 97 SER A N 1
ATOM 757 C CA . SER A 1 97 ? 13.763 3.562 5.194 1.00 81.88 97 SER A CA 1
ATOM 758 C C . SER A 1 97 ? 12.392 3.992 4.659 1.00 81.88 97 SER A C 1
ATOM 760 O O . SER A 1 97 ? 11.371 3.707 5.270 1.00 81.88 97 SER A O 1
ATOM 762 N N . GLU A 1 98 ? 12.373 4.687 3.520 1.00 88.31 98 GLU A N 1
ATOM 763 C CA . GLU A 1 98 ? 11.176 5.178 2.837 1.00 88.31 98 GLU A CA 1
ATOM 764 C C . GLU A 1 98 ? 11.217 4.751 1.372 1.00 88.31 98 GLU A C 1
ATOM 766 O O . GLU A 1 98 ? 12.290 4.660 0.765 1.00 88.31 98 GLU A O 1
ATOM 771 N N . GLY A 1 99 ? 10.048 4.526 0.779 1.00 92.56 99 GLY A N 1
ATOM 772 C CA . GLY A 1 99 ? 9.973 4.209 -0.640 1.00 92.56 99 GLY A CA 1
ATOM 773 C C . GLY A 1 99 ? 10.159 5.430 -1.559 1.00 92.56 99 GLY A C 1
ATOM 774 O O . GLY A 1 99 ? 10.298 6.573 -1.109 1.00 92.56 99 GLY A O 1
ATOM 775 N N . PRO A 1 100 ? 10.162 5.217 -2.888 1.00 96.12 100 PRO A N 1
ATOM 776 C CA . PRO A 1 100 ? 10.363 6.275 -3.883 1.00 96.12 100 PRO A CA 1
ATOM 777 C C . PRO A 1 100 ? 9.318 7.402 -3.861 1.00 96.12 100 PRO A C 1
ATOM 779 O O . PRO A 1 100 ? 9.559 8.468 -4.437 1.00 96.12 100 PRO A O 1
ATOM 782 N N . HIS A 1 101 ? 8.169 7.178 -3.227 1.00 96.75 101 HIS A N 1
ATOM 783 C CA . HIS A 1 101 ? 7.079 8.138 -3.079 1.00 96.75 101 HIS A CA 1
ATOM 784 C C . HIS A 1 101 ? 7.061 8.819 -1.699 1.00 96.75 101 HIS A C 1
ATOM 786 O O . HIS A 1 101 ? 6.191 9.661 -1.464 1.00 96.75 101 HIS A O 1
ATOM 792 N N . GLY A 1 102 ? 8.027 8.513 -0.822 1.00 94.12 102 GLY A N 1
ATOM 793 C CA . GLY A 1 102 ? 8.130 9.054 0.536 1.00 94.12 102 GLY A CA 1
ATOM 794 C C . GLY A 1 102 ? 7.126 8.441 1.513 1.00 94.12 102 GLY A C 1
ATOM 795 O O . GLY A 1 102 ? 6.679 9.125 2.431 1.00 94.12 102 GLY A O 1
ATOM 796 N N . GLY A 1 103 ? 6.691 7.206 1.255 1.00 93.81 103 GLY A N 1
ATOM 797 C CA . GLY A 1 103 ? 5.817 6.435 2.133 1.00 93.81 103 GLY A CA 1
ATOM 798 C C . GLY A 1 103 ? 6.555 5.389 2.963 1.00 93.81 103 GLY A C 1
ATOM 799 O O . GLY A 1 103 ? 7.717 5.064 2.700 1.00 93.81 103 GLY A O 1
ATOM 800 N N . ASP A 1 104 ? 5.827 4.819 3.921 1.00 93.38 104 ASP A N 1
ATOM 801 C CA . ASP A 1 104 ? 6.307 3.745 4.789 1.00 93.38 104 ASP A CA 1
ATOM 802 C C . ASP A 1 104 ? 6.427 2.436 4.002 1.00 93.38 104 ASP A C 1
ATOM 804 O O . ASP A 1 104 ? 5.541 2.082 3.215 1.00 93.38 104 ASP A O 1
ATOM 808 N N . LEU A 1 105 ? 7.506 1.687 4.223 1.00 94.38 105 LEU A N 1
ATOM 809 C CA . LEU A 1 105 ? 7.715 0.392 3.583 1.00 94.38 105 LEU A CA 1
ATOM 810 C C . LEU A 1 105 ? 7.117 -0.750 4.409 1.00 94.38 105 LEU A C 1
ATOM 812 O O . LEU A 1 105 ? 7.261 -0.826 5.622 1.00 94.38 105 LEU A O 1
ATOM 816 N N . VAL A 1 106 ? 6.464 -1.672 3.710 1.00 95.56 106 VAL A N 1
ATOM 817 C CA . VAL A 1 106 ? 5.885 -2.903 4.243 1.00 95.56 106 VAL A CA 1
ATOM 818 C C . VAL A 1 106 ? 6.499 -4.076 3.496 1.00 95.56 106 VAL A C 1
ATOM 820 O O . VAL A 1 106 ? 6.263 -4.262 2.299 1.00 95.56 106 VAL A O 1
ATOM 823 N N . GLU A 1 107 ? 7.277 -4.892 4.190 1.00 95.25 107 GLU A N 1
ATOM 824 C CA . GLU A 1 107 ? 7.931 -6.055 3.596 1.00 95.25 107 GLU A CA 1
ATOM 825 C C . GLU A 1 107 ? 6.938 -7.174 3.269 1.00 95.25 107 GLU A C 1
ATOM 827 O O . GLU A 1 107 ? 6.021 -7.480 4.034 1.00 95.25 107 GLU A O 1
ATOM 832 N N . LEU A 1 108 ? 7.117 -7.823 2.114 1.00 95.69 108 LEU A N 1
ATOM 833 C CA . LEU A 1 108 ? 6.213 -8.861 1.625 1.00 95.69 108 LEU A CA 1
ATOM 834 C C . LEU A 1 108 ? 6.967 -10.135 1.235 1.00 95.69 108 LEU A C 1
ATOM 836 O O . LEU A 1 108 ? 7.551 -10.253 0.155 1.00 95.69 108 LEU A O 1
ATOM 840 N N . GLY A 1 109 ? 6.831 -11.157 2.083 1.00 92.25 109 GLY A N 1
ATOM 841 C CA . GLY A 1 109 ? 7.342 -12.503 1.828 1.00 92.25 109 GLY A CA 1
ATOM 842 C C . GLY A 1 109 ? 8.863 -12.571 1.775 1.00 92.25 109 GLY A C 1
ATOM 843 O O . GLY A 1 109 ? 9.395 -13.040 0.764 1.00 92.25 109 GLY A O 1
ATOM 844 N N . ASN A 1 110 ? 9.503 -12.153 2.870 1.00 89.31 110 ASN A N 1
ATOM 845 C CA . ASN A 1 110 ? 10.953 -12.119 3.077 1.00 89.31 110 ASN A CA 1
ATOM 846 C C . ASN A 1 110 ? 11.626 -11.230 2.024 1.00 89.31 110 ASN A C 1
ATOM 848 O O . ASN A 1 110 ? 12.353 -11.733 1.168 1.00 89.31 110 ASN A O 1
ATOM 852 N N . GLU A 1 111 ? 11.236 -9.950 2.001 1.00 89.88 111 GLU A N 1
ATOM 853 C CA . GLU A 1 111 ? 11.751 -8.918 1.084 1.00 89.88 111 GLU A CA 1
ATOM 854 C C . GLU A 1 111 ? 11.617 -9.230 -0.417 1.00 89.88 111 GLU A C 1
ATOM 856 O O . GLU A 1 111 ? 12.157 -8.526 -1.268 1.00 89.88 111 GLU A O 1
ATOM 861 N N . LYS A 1 112 ? 10.870 -10.271 -0.812 1.00 94.69 112 LYS A N 1
ATOM 862 C CA . LYS A 1 112 ? 10.667 -10.583 -2.236 1.00 94.69 112 LYS A CA 1
ATOM 863 C C . LYS A 1 112 ? 10.010 -9.411 -2.972 1.00 94.69 112 LYS A C 1
ATOM 865 O O . LYS A 1 112 ? 10.287 -9.181 -4.152 1.00 94.69 112 LYS A O 1
ATOM 870 N N . TYR A 1 113 ? 9.124 -8.719 -2.270 1.00 97.31 113 TYR A N 1
ATOM 871 C CA . TYR A 1 113 ? 8.515 -7.466 -2.673 1.00 97.31 113 TYR A CA 1
ATOM 872 C C . TYR A 1 113 ? 8.470 -6.537 -1.464 1.00 97.31 113 TYR A C 1
ATOM 874 O O . TYR A 1 113 ? 8.471 -6.999 -0.323 1.00 97.31 113 TYR A O 1
ATOM 882 N N . HIS A 1 114 ? 8.332 -5.249 -1.740 1.00 97.56 114 HIS A N 1
ATOM 883 C CA . HIS A 1 114 ? 7.928 -4.264 -0.746 1.00 97.56 114 HIS A CA 1
ATOM 884 C C . HIS A 1 114 ? 6.605 -3.650 -1.188 1.00 97.56 114 HIS A C 1
ATOM 886 O O . HIS A 1 114 ? 6.312 -3.579 -2.381 1.00 97.56 114 HIS A O 1
ATOM 892 N N . ALA A 1 115 ? 5.784 -3.232 -0.241 1.00 97.75 115 ALA A N 1
ATOM 893 C CA . ALA A 1 115 ? 4.666 -2.345 -0.488 1.00 97.75 115 ALA A CA 1
ATOM 894 C C . ALA A 1 115 ? 4.986 -1.005 0.164 1.00 97.75 115 ALA A C 1
ATOM 896 O O . ALA A 1 115 ? 5.238 -0.954 1.358 1.00 97.75 115 ALA A O 1
ATOM 897 N N . GLU A 1 116 ? 4.977 0.071 -0.605 1.00 97.50 116 GLU A N 1
ATOM 898 C CA . GLU A 1 116 ? 5.096 1.418 -0.063 1.00 97.50 116 GLU A CA 1
ATOM 899 C C . GLU A 1 116 ? 3.702 1.982 0.181 1.00 97.50 116 GLU A C 1
ATOM 901 O O . GLU A 1 116 ? 2.902 2.090 -0.752 1.00 97.50 116 GLU A O 1
ATOM 906 N N . LEU A 1 117 ? 3.412 2.342 1.426 1.00 96.25 117 LEU A N 1
ATOM 907 C CA . LEU A 1 117 ? 2.168 2.960 1.842 1.00 96.25 117 LEU A CA 1
ATOM 908 C C . LEU A 1 117 ? 2.359 4.473 1.924 1.00 96.25 117 LEU A C 1
ATOM 910 O O . LEU A 1 117 ? 3.087 4.987 2.765 1.00 96.25 117 LEU A O 1
ATOM 914 N N . THR A 1 118 ? 1.632 5.201 1.084 1.00 95.31 118 THR A N 1
ATOM 915 C CA . THR A 1 118 ? 1.526 6.661 1.165 1.00 95.31 118 THR A CA 1
ATOM 916 C C . THR A 1 118 ? 0.103 7.038 1.547 1.00 95.31 118 THR A C 1
ATOM 918 O O . THR A 1 118 ? -0.866 6.413 1.104 1.00 95.31 118 THR A O 1
ATOM 921 N N . HIS A 1 119 ? -0.055 8.076 2.360 1.00 91.00 119 HIS A N 1
ATOM 922 C CA . HIS A 1 119 ? -1.376 8.583 2.706 1.00 91.00 119 HIS A CA 1
ATOM 923 C C . HIS A 1 119 ? -1.424 10.106 2.641 1.00 91.00 119 HIS A C 1
ATOM 925 O O . HIS A 1 119 ? -0.441 10.814 2.844 1.00 91.00 119 HIS A O 1
ATOM 931 N N . ASN A 1 120 ? -2.607 10.614 2.315 1.00 87.00 120 ASN A N 1
ATOM 932 C CA . ASN A 1 120 ? -2.945 12.027 2.396 1.00 87.00 120 ASN A CA 1
ATOM 933 C C . ASN A 1 120 ? -4.307 12.177 3.088 1.00 87.00 120 ASN A C 1
ATOM 935 O O . ASN A 1 120 ? -4.942 11.191 3.455 1.00 87.00 120 ASN A O 1
ATOM 939 N N . GLU A 1 121 ? -4.802 13.406 3.233 1.00 81.81 121 GLU A N 1
ATOM 940 C CA . GLU A 1 121 ? -6.083 13.670 3.910 1.00 81.81 121 GLU A CA 1
ATOM 941 C C . GLU A 1 121 ? -7.295 12.957 3.273 1.00 81.81 121 GLU A C 1
ATOM 943 O O . GLU A 1 121 ? -8.349 12.835 3.897 1.00 81.81 121 GLU A O 1
ATOM 948 N N . THR A 1 122 ? -7.179 12.523 2.017 1.00 83.38 122 THR A N 1
ATOM 949 C CA . THR A 1 122 ? -8.291 12.002 1.211 1.00 83.38 122 THR A CA 1
ATOM 950 C C . THR A 1 122 ? -8.246 10.497 0.974 1.00 83.38 122 THR A C 1
ATOM 952 O O . THR A 1 122 ? -9.242 9.940 0.511 1.00 83.38 122 THR A O 1
ATOM 955 N N . GLY A 1 123 ? -7.138 9.827 1.291 1.00 92.62 123 GLY A N 1
ATOM 956 C CA . GLY A 1 123 ? -7.005 8.401 1.032 1.00 92.62 123 GLY A CA 1
ATOM 957 C C . GLY A 1 123 ? -5.588 7.865 1.169 1.00 92.62 123 GLY A C 1
ATOM 958 O O . GLY A 1 123 ? -4.673 8.561 1.612 1.00 92.62 123 GLY A O 1
ATOM 959 N N . ILE A 1 124 ? -5.447 6.603 0.775 1.00 95.56 124 ILE A N 1
ATOM 960 C CA . ILE A 1 124 ? -4.196 5.844 0.800 1.00 95.56 124 ILE A CA 1
ATOM 961 C C . ILE A 1 124 ? -3.905 5.334 -0.605 1.00 95.56 124 ILE A C 1
ATOM 963 O O . ILE A 1 124 ? -4.806 4.801 -1.262 1.00 95.56 124 ILE A O 1
ATOM 967 N N . ASP A 1 125 ? -2.643 5.448 -1.007 1.00 97.69 125 ASP A N 1
ATOM 968 C CA . ASP A 1 125 ? -2.072 4.761 -2.157 1.00 97.69 125 ASP A CA 1
ATOM 969 C C . ASP A 1 125 ? -1.001 3.779 -1.676 1.00 97.69 125 ASP A C 1
ATOM 971 O O . ASP A 1 125 ? -0.132 4.131 -0.878 1.00 97.69 125 ASP A O 1
ATOM 975 N N . VAL A 1 126 ? -1.062 2.552 -2.183 1.00 98.31 126 VAL A N 1
ATOM 976 C CA . VAL A 1 126 ? -0.041 1.525 -1.986 1.00 98.31 126 VAL A CA 1
ATOM 977 C C . VAL A 1 126 ? 0.627 1.218 -3.316 1.00 98.31 126 VAL A C 1
ATOM 979 O O . VAL A 1 126 ? -0.064 0.858 -4.272 1.00 98.31 126 VAL A O 1
ATOM 982 N N . TYR A 1 127 ? 1.953 1.288 -3.354 1.00 98.56 127 TYR A N 1
ATOM 983 C CA . TYR A 1 127 ? 2.776 0.931 -4.508 1.00 98.56 127 TYR A CA 1
ATOM 984 C C . TYR A 1 127 ? 3.478 -0.399 -4.249 1.00 98.56 127 TYR A C 1
ATOM 986 O O . TYR A 1 127 ? 4.107 -0.580 -3.213 1.00 98.56 127 TYR A O 1
ATOM 994 N N . ILE A 1 128 ? 3.380 -1.345 -5.179 1.00 98.56 128 ILE A N 1
ATOM 995 C CA . ILE A 1 128 ? 4.130 -2.601 -5.113 1.00 98.56 128 ILE A CA 1
ATOM 996 C C . ILE A 1 128 ? 5.506 -2.360 -5.715 1.00 98.56 128 ILE A C 1
ATOM 998 O O . ILE A 1 128 ? 5.604 -1.936 -6.863 1.00 98.56 128 ILE A O 1
ATOM 1002 N N . LEU A 1 129 ? 6.556 -2.657 -4.961 1.00 98.31 129 LEU A N 1
ATOM 1003 C CA . LEU A 1 129 ? 7.947 -2.442 -5.330 1.00 98.31 129 LEU A CA 1
ATOM 1004 C C . LEU A 1 129 ? 8.716 -3.766 -5.440 1.00 98.31 129 LEU A C 1
ATOM 1006 O O . LEU A 1 129 ? 8.290 -4.824 -4.965 1.00 98.31 129 LEU A O 1
ATOM 1010 N N . ASN A 1 130 ? 9.877 -3.697 -6.085 1.00 96.88 130 ASN A N 1
ATOM 1011 C CA . ASN A 1 130 ? 10.832 -4.795 -6.180 1.00 96.88 130 ASN A CA 1
ATOM 1012 C C . ASN A 1 130 ? 11.455 -5.142 -4.808 1.00 96.88 130 ASN A C 1
ATOM 1014 O O . ASN A 1 130 ? 11.192 -4.505 -3.786 1.00 96.88 130 ASN A O 1
ATOM 1018 N N . SER A 1 131 ? 12.320 -6.155 -4.786 1.00 95.56 131 SER A N 1
ATOM 1019 C CA . SER A 1 131 ? 13.003 -6.589 -3.562 1.00 95.56 131 SER A CA 1
ATOM 1020 C C . SER A 1 131 ? 13.984 -5.567 -2.992 1.00 95.56 131 SER A C 1
ATOM 1022 O O . SER A 1 131 ? 14.499 -5.768 -1.910 1.00 95.56 131 SER A O 1
ATOM 1024 N N . ALA A 1 132 ? 14.288 -4.496 -3.725 1.00 94.19 132 ALA A N 1
ATOM 1025 C CA . ALA A 1 132 ? 15.171 -3.439 -3.257 1.00 94.19 132 ALA A CA 1
ATOM 1026 C C . ALA A 1 132 ? 14.413 -2.187 -2.792 1.00 94.19 132 ALA A C 1
ATOM 1028 O O . ALA A 1 132 ? 15.068 -1.198 -2.475 1.00 94.19 132 ALA A O 1
ATOM 1029 N N . ALA A 1 133 ? 13.073 -2.202 -2.821 1.00 95.56 133 ALA A N 1
ATOM 1030 C CA . ALA A 1 133 ? 12.207 -1.057 -2.535 1.00 95.56 133 ALA A CA 1
ATOM 1031 C C . ALA A 1 133 ? 12.523 0.201 -3.375 1.00 95.56 133 ALA A C 1
ATOM 1033 O O . ALA A 1 133 ? 12.371 1.327 -2.916 1.00 95.56 133 ALA A O 1
ATOM 1034 N N . THR A 1 134 ? 12.981 0.028 -4.619 1.00 95.12 134 THR A N 1
ATOM 1035 C CA . THR A 1 134 ? 13.451 1.150 -5.466 1.00 95.12 134 THR A CA 1
ATOM 1036 C C . THR A 1 134 ? 12.659 1.345 -6.749 1.00 95.12 134 THR A C 1
ATOM 1038 O O . THR A 1 134 ? 12.660 2.442 -7.302 1.00 95.12 134 THR A O 1
ATOM 1041 N N . GLU A 1 135 ? 11.993 0.302 -7.239 1.00 96.44 135 GLU A N 1
ATOM 1042 C CA . GLU A 1 135 ? 11.247 0.345 -8.496 1.00 96.44 135 GLU A CA 1
ATOM 1043 C C . GLU A 1 135 ? 9.888 -0.317 -8.331 1.00 96.44 135 GLU A C 1
ATOM 1045 O O . GLU A 1 135 ? 9.774 -1.357 -7.680 1.00 96.44 135 GLU A O 1
ATOM 1050 N N . GLU A 1 136 ? 8.879 0.259 -8.974 1.00 98.12 136 GLU A N 1
ATOM 1051 C CA . GLU A 1 136 ? 7.528 -0.281 -9.017 1.00 98.12 136 GLU A CA 1
ATOM 1052 C C . GLU A 1 136 ? 7.427 -1.576 -9.836 1.00 98.12 136 GLU A C 1
ATOM 1054 O O . GLU A 1 136 ? 8.062 -1.753 -10.878 1.00 98.12 136 GLU A O 1
ATOM 1059 N N . VAL A 1 137 ? 6.565 -2.485 -9.385 1.00 98.25 137 VAL A N 1
ATOM 1060 C CA . VAL A 1 137 ? 6.311 -3.781 -10.008 1.00 98.25 137 VAL A CA 1
ATOM 1061 C C . VAL A 1 137 ? 4.816 -3.957 -10.244 1.00 98.25 137 VAL A C 1
ATOM 1063 O O . VAL A 1 137 ? 4.038 -4.222 -9.330 1.00 98.25 137 VAL A O 1
ATOM 1066 N N . ALA A 1 138 ? 4.415 -3.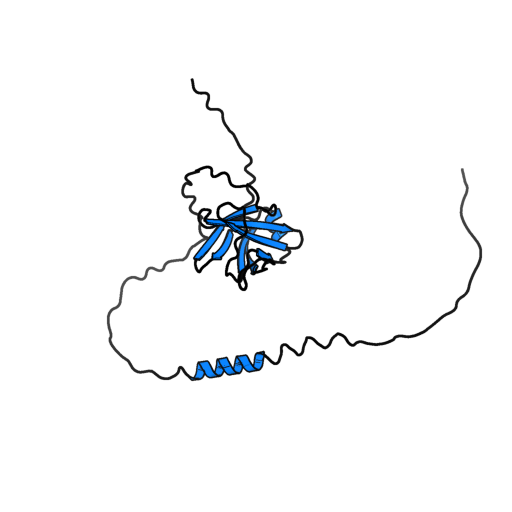900 -11.512 1.00 98.56 138 ALA A N 1
ATOM 1067 C CA . ALA A 1 138 ? 3.035 -4.142 -11.911 1.00 98.56 138 ALA A CA 1
ATOM 1068 C C . ALA A 1 138 ? 2.625 -5.613 -11.711 1.00 98.56 138 ALA A C 1
ATOM 1070 O O . ALA A 1 138 ? 3.174 -6.530 -12.342 1.00 98.56 138 ALA A O 1
ATOM 1071 N N . ILE A 1 139 ? 1.585 -5.846 -10.909 1.00 98.56 139 ILE A N 1
ATOM 1072 C CA . ILE A 1 139 ? 1.055 -7.182 -10.604 1.00 98.56 139 ILE A CA 1
ATOM 1073 C C . ILE A 1 139 ? -0.342 -7.391 -11.183 1.00 98.56 139 ILE A C 1
ATOM 1075 O O . ILE A 1 139 ? -1.103 -6.455 -11.417 1.00 98.56 139 ILE A O 1
ATOM 1079 N N . LYS A 1 140 ? -0.710 -8.655 -11.412 1.00 98.19 140 LYS A N 1
ATOM 1080 C CA . LYS A 1 140 ? -2.068 -9.026 -11.825 1.00 98.19 140 LYS A CA 1
ATOM 1081 C C . LYS A 1 140 ? -2.949 -9.268 -10.596 1.00 98.19 140 LYS A C 1
ATOM 1083 O O . LYS A 1 140 ? -3.217 -10.414 -10.245 1.00 98.19 140 LYS A O 1
ATOM 1088 N N . ALA A 1 141 ? -3.411 -8.189 -9.974 1.00 98.12 141 ALA A N 1
ATOM 1089 C CA . ALA A 1 141 ? -4.375 -8.220 -8.877 1.00 98.12 141 ALA A CA 1
ATOM 1090 C C . ALA A 1 141 ? -5.465 -7.166 -9.104 1.00 98.12 141 ALA A C 1
ATOM 1092 O O . ALA A 1 141 ? -5.184 -6.083 -9.609 1.00 98.12 141 ALA A O 1
ATOM 1093 N N . ALA A 1 142 ? -6.713 -7.495 -8.763 1.00 98.06 142 ALA A N 1
ATOM 1094 C CA . ALA A 1 142 ? -7.821 -6.538 -8.829 1.00 98.06 142 ALA A CA 1
ATOM 1095 C C . ALA A 1 142 ? -7.837 -5.601 -7.611 1.00 98.06 142 ALA A C 1
ATOM 1097 O O . ALA A 1 142 ? -8.292 -4.464 -7.709 1.00 98.06 142 ALA A O 1
ATOM 1098 N N . SER A 1 143 ? -7.326 -6.086 -6.481 1.00 98.38 143 SER A N 1
ATOM 1099 C CA . SER A 1 143 ? -7.282 -5.368 -5.219 1.00 98.38 143 SER A CA 1
ATOM 1100 C C . SER A 1 143 ? -6.266 -5.979 -4.255 1.00 98.38 143 SER A C 1
ATOM 1102 O O . SER A 1 143 ? -5.764 -7.089 -4.468 1.00 98.38 143 SER A O 1
ATOM 1104 N N . LEU A 1 144 ? -5.995 -5.244 -3.180 1.00 98.44 144 LEU A N 1
ATOM 1105 C CA . LEU A 1 144 ? -5.318 -5.717 -1.975 1.00 98.44 144 LEU A CA 1
ATOM 1106 C C . LEU A 1 144 ? -6.125 -5.321 -0.734 1.00 98.44 144 LEU A C 1
ATOM 1108 O O . LEU A 1 144 ? -7.065 -4.531 -0.822 1.00 98.44 144 LEU A O 1
ATOM 1112 N N . THR A 1 145 ? -5.791 -5.882 0.425 1.00 98.44 145 THR A N 1
ATOM 1113 C CA . THR A 1 145 ? -6.486 -5.594 1.689 1.00 98.44 145 THR A CA 1
ATOM 1114 C C . THR A 1 145 ? -5.520 -5.055 2.732 1.00 98.44 145 THR A C 1
ATOM 1116 O O . THR A 1 145 ? -4.469 -5.647 2.951 1.00 98.44 145 THR A O 1
ATOM 1119 N N . ILE A 1 146 ? -5.909 -3.986 3.424 1.00 97.56 146 ILE A N 1
ATOM 1120 C CA . ILE A 1 146 ? -5.258 -3.517 4.651 1.00 97.56 146 ILE A CA 1
ATOM 1121 C C . ILE A 1 146 ? -6.199 -3.803 5.819 1.00 97.56 146 ILE A C 1
ATOM 1123 O O . ILE A 1 146 ? -7.364 -3.415 5.787 1.00 97.56 146 ILE A O 1
ATOM 1127 N N . SER A 1 147 ? -5.708 -4.483 6.850 1.00 96.31 147 SER A N 1
ATOM 1128 C CA . SER A 1 147 ? -6.445 -4.742 8.087 1.00 96.31 147 SER A CA 1
ATOM 1129 C C . SER A 1 147 ? -5.756 -4.042 9.241 1.00 96.31 147 SER A C 1
ATOM 1131 O O . SER A 1 147 ? -4.638 -4.412 9.563 1.00 96.31 147 SER A O 1
ATOM 1133 N N . LEU A 1 148 ? -6.421 -3.069 9.864 1.00 94.50 148 LEU A N 1
ATOM 1134 C CA . LEU A 1 148 ? -5.874 -2.276 10.967 1.00 94.50 148 LEU A CA 1
ATOM 1135 C C . LEU A 1 148 ? -6.619 -2.556 12.269 1.00 94.50 148 LEU A C 1
ATOM 1137 O O . LEU A 1 148 ? -7.857 -2.581 12.304 1.00 94.50 148 LEU A O 1
ATOM 1141 N N . LYS A 1 149 ? -5.867 -2.712 13.353 1.00 91.69 149 LYS A N 1
ATOM 1142 C CA . LYS A 1 149 ? -6.359 -2.782 14.724 1.00 91.69 149 LYS A CA 1
ATOM 1143 C C . LYS A 1 149 ? -6.311 -1.384 15.334 1.00 91.69 149 LYS A C 1
ATOM 1145 O O . LYS A 1 149 ? -5.256 -0.788 15.476 1.00 91.69 149 LYS A O 1
ATOM 1150 N N . HIS A 1 150 ? -7.470 -0.885 15.743 1.00 84.88 150 HIS A N 1
ATOM 1151 C CA . HIS A 1 150 ? -7.599 0.380 16.464 1.00 84.88 150 HIS A CA 1
ATOM 1152 C C . HIS A 1 150 ? -8.648 0.210 17.566 1.00 84.88 150 HIS A C 1
ATOM 1154 O O . HIS A 1 150 ? -9.702 -0.385 17.322 1.00 84.88 150 HIS A O 1
ATOM 1160 N N . ASP A 1 151 ? -8.357 0.664 18.787 1.00 85.44 151 ASP A N 1
ATOM 1161 C CA . ASP A 1 151 ? -9.223 0.492 19.969 1.00 85.44 151 ASP A CA 1
ATOM 1162 C C . ASP A 1 151 ? -9.689 -0.960 20.204 1.00 85.44 151 ASP A C 1
ATOM 1164 O O . ASP A 1 151 ? -10.854 -1.235 20.510 1.00 85.44 151 ASP A O 1
ATOM 1168 N N . GLY A 1 152 ? -8.793 -1.927 19.985 1.00 86.75 152 GLY A N 1
ATOM 1169 C CA . GLY A 1 152 ? -9.098 -3.355 20.135 1.00 86.75 152 GLY A CA 1
ATOM 1170 C C . GLY A 1 152 ? -10.028 -3.935 19.059 1.00 86.75 152 GLY A C 1
ATOM 1171 O O . GLY A 1 152 ? -10.432 -5.090 19.175 1.00 86.75 152 GLY A O 1
ATOM 1172 N N . LYS A 1 153 ? -10.359 -3.175 18.007 1.00 89.38 153 LYS A N 1
ATOM 1173 C CA . LYS A 1 153 ? -11.180 -3.631 16.876 1.00 89.38 153 LYS A CA 1
ATOM 1174 C C . LYS A 1 153 ? -10.361 -3.691 15.596 1.00 89.38 153 LYS A C 1
ATOM 1176 O O . LYS A 1 153 ? -9.742 -2.704 15.205 1.00 89.38 153 LYS A O 1
ATOM 1181 N N . VAL A 1 154 ? -10.441 -4.820 14.900 1.00 93.81 154 VAL A N 1
ATOM 1182 C CA . VAL A 1 154 ? -9.862 -4.977 13.561 1.00 93.81 154 VAL A CA 1
ATOM 1183 C C . VAL A 1 154 ? -10.863 -4.495 12.517 1.00 93.81 154 VAL A C 1
ATOM 1185 O O . VAL A 1 154 ? -12.041 -4.844 12.569 1.00 93.81 154 VAL A O 1
ATOM 1188 N N . ASN A 1 155 ? -10.399 -3.668 11.588 1.00 93.38 155 ASN A N 1
ATOM 1189 C CA . ASN A 1 155 ? -11.169 -3.193 10.446 1.00 93.38 155 ASN A CA 1
ATOM 1190 C C . ASN A 1 155 ? -10.357 -3.473 9.184 1.00 93.38 155 ASN A C 1
ATOM 1192 O O . ASN A 1 155 ? -9.179 -3.126 9.139 1.00 93.38 155 ASN A O 1
ATOM 1196 N N . SER A 1 156 ? -10.986 -4.081 8.181 1.00 96.38 156 SER A N 1
ATOM 1197 C CA . SER A 1 156 ? -10.345 -4.418 6.910 1.00 96.38 156 SER A CA 1
ATOM 1198 C C . SER A 1 156 ? -10.901 -3.554 5.789 1.00 96.38 156 SER A C 1
ATOM 1200 O O . SER A 1 156 ? -12.110 -3.339 5.702 1.00 96.38 156 SER A O 1
ATOM 1202 N N . PHE A 1 157 ? -10.007 -3.081 4.933 1.00 96.38 157 PHE A N 1
ATOM 1203 C CA . PHE A 1 157 ? -10.290 -2.143 3.861 1.00 96.38 157 PHE A CA 1
ATOM 1204 C C . PHE A 1 157 ? -9.668 -2.662 2.575 1.00 96.38 157 PHE A C 1
ATOM 1206 O O . PHE A 1 157 ? -8.508 -3.071 2.554 1.00 96.38 157 PHE A O 1
ATOM 1213 N N . GLU A 1 158 ? -10.451 -2.651 1.506 1.00 97.62 158 GLU A N 1
ATOM 1214 C CA . GLU A 1 158 ? -10.005 -3.092 0.193 1.00 97.62 158 GLU A CA 1
ATOM 1215 C C . GLU A 1 158 ? -9.514 -1.888 -0.617 1.00 97.62 158 GLU A C 1
ATOM 1217 O O . GLU A 1 158 ? -10.229 -0.893 -0.760 1.00 97.62 158 GLU A O 1
ATOM 1222 N N . LEU A 1 159 ? -8.297 -1.978 -1.150 1.00 98.44 159 LEU A N 1
ATOM 1223 C CA . LEU A 1 159 ? -7.716 -0.990 -2.054 1.00 98.44 159 LEU A CA 1
ATOM 1224 C C . LEU A 1 159 ? -7.798 -1.549 -3.469 1.00 98.44 159 LEU A C 1
ATOM 1226 O O . LEU A 1 159 ? -7.303 -2.643 -3.743 1.00 98.44 159 LEU A O 1
ATOM 1230 N N . GLN A 1 160 ? -8.450 -0.811 -4.363 1.00 98.56 160 GLN A N 1
ATOM 1231 C CA . GLN A 1 160 ? -8.672 -1.243 -5.741 1.00 98.56 160 GLN A CA 1
ATOM 1232 C C . GLN A 1 160 ? -7.440 -0.944 -6.591 1.00 98.56 160 GLN A C 1
ATOM 1234 O O . GLN A 1 160 ? -6.772 0.068 -6.382 1.00 98.56 160 GLN A O 1
ATOM 1239 N N . ALA A 1 161 ? -7.163 -1.798 -7.576 1.00 98.62 161 ALA A N 1
ATOM 1240 C CA . ALA A 1 161 ? -6.137 -1.536 -8.577 1.00 98.62 161 ALA A CA 1
ATOM 1241 C C . ALA A 1 161 ? -6.368 -0.168 -9.242 1.00 98.62 161 ALA A C 1
ATOM 1243 O O . ALA A 1 161 ? -7.453 0.108 -9.762 1.00 98.62 161 ALA A O 1
ATOM 1244 N N . ASN A 1 162 ? -5.337 0.675 -9.237 1.00 98.19 162 ASN A N 1
ATOM 1245 C CA . ASN A 1 162 ? -5.336 2.002 -9.841 1.00 98.19 162 ASN A CA 1
ATOM 1246 C C . ASN A 1 162 ? -4.083 2.170 -10.721 1.00 98.19 162 ASN A C 1
ATOM 1248 O O . ASN A 1 162 ? -3.139 2.852 -10.301 1.00 98.19 162 ASN A O 1
ATOM 1252 N N . PRO A 1 163 ? -4.072 1.543 -11.917 1.00 98.38 163 PRO A N 1
ATOM 1253 C CA . PRO A 1 163 ? -2.869 1.413 -12.729 1.00 98.38 163 PRO A CA 1
ATOM 1254 C C . PRO A 1 163 ? -2.244 2.754 -13.104 1.00 98.38 163 PRO A C 1
ATOM 1256 O O . PRO A 1 163 ? -2.944 3.732 -13.394 1.00 98.38 163 PRO A O 1
ATOM 1259 N N . GLN A 1 164 ? -0.919 2.778 -13.139 1.00 97.38 164 GLN A N 1
ATOM 1260 C CA . GLN A 1 164 ? -0.125 3.883 -13.655 1.00 97.38 164 GLN A CA 1
ATOM 1261 C C . GLN A 1 164 ? -0.063 3.861 -15.186 1.00 97.38 164 GLN A C 1
ATOM 1263 O O . GLN A 1 164 ? -0.547 2.951 -15.857 1.00 97.38 164 GLN A O 1
ATOM 1268 N N . THR A 1 165 ? 0.462 4.938 -15.773 1.00 96.62 165 THR A N 1
ATOM 1269 C CA . THR A 1 165 ? 0.432 5.131 -17.237 1.00 96.62 165 THR A CA 1
ATOM 1270 C C . THR A 1 165 ? 1.306 4.113 -17.976 1.00 96.62 165 THR A C 1
ATOM 1272 O O . THR A 1 165 ? 1.021 3.766 -19.122 1.00 96.62 165 THR A O 1
ATOM 1275 N N . ASP A 1 166 ? 2.365 3.653 -17.326 1.00 96.19 166 ASP A N 1
ATOM 1276 C CA . ASP A 1 166 ? 3.350 2.685 -17.795 1.00 96.19 166 ASP A CA 1
ATOM 1277 C C . ASP A 1 166 ? 3.039 1.238 -17.382 1.00 96.19 166 ASP A C 1
ATOM 1279 O O . ASP A 1 166 ? 3.715 0.311 -17.840 1.00 96.19 166 ASP A O 1
ATOM 1283 N N . ASP A 1 167 ? 1.969 1.019 -16.613 1.00 98.19 167 ASP A N 1
ATOM 1284 C CA . ASP A 1 167 ? 1.543 -0.323 -16.242 1.00 98.19 167 ASP A CA 1
ATOM 1285 C C . ASP A 1 167 ? 1.068 -1.133 -17.463 1.00 98.19 167 ASP A C 1
ATOM 1287 O O . ASP A 1 167 ? 0.247 -0.672 -18.270 1.00 98.19 167 ASP A O 1
ATOM 1291 N N . PRO A 1 168 ? 1.509 -2.399 -17.603 1.00 98.06 168 PRO A N 1
ATOM 1292 C CA . PRO A 1 168 ? 0.975 -3.294 -18.616 1.00 98.06 168 PRO A CA 1
ATOM 1293 C C . PRO A 1 168 ? -0.533 -3.515 -18.457 1.00 98.06 168 PRO A C 1
ATOM 1295 O O . PRO A 1 168 ? -1.061 -3.639 -17.353 1.00 98.06 168 PRO A O 1
ATOM 1298 N N . SER A 1 169 ? -1.234 -3.678 -19.582 1.00 96.88 169 SER A N 1
ATOM 1299 C CA . SER A 1 169 ? -2.683 -3.906 -19.580 1.00 96.88 169 SER A CA 1
ATOM 1300 C C . SER A 1 169 ? -3.096 -5.087 -18.689 1.00 96.88 169 SER A C 1
ATOM 1302 O O . SER A 1 169 ? -2.584 -6.203 -18.822 1.00 96.88 169 SER A O 1
ATOM 1304 N N . GLY A 1 170 ? -4.061 -4.841 -17.797 1.00 96.50 170 GLY A N 1
ATOM 1305 C CA . GLY A 1 170 ? -4.574 -5.838 -16.855 1.00 96.50 170 GLY A CA 1
ATOM 1306 C C . GLY A 1 170 ? -3.673 -6.088 -15.641 1.00 96.50 170 GLY A C 1
ATOM 1307 O O . GLY A 1 170 ? -3.884 -7.080 -14.940 1.00 96.50 170 GLY A O 1
ATOM 1308 N N . LYS A 1 171 ? -2.681 -5.223 -15.414 1.00 98.50 171 LYS A N 1
ATOM 1309 C CA . LYS A 1 171 ? -1.852 -5.171 -14.212 1.00 98.50 171 LYS A CA 1
ATOM 1310 C C . LYS A 1 171 ? -1.900 -3.774 -13.591 1.00 98.50 171 LYS A C 1
ATOM 1312 O O . LYS A 1 171 ? -2.374 -2.839 -14.229 1.00 98.50 171 LYS A O 1
ATOM 1317 N N . SER A 1 172 ? -1.436 -3.683 -12.353 1.00 98.75 172 SER A N 1
ATOM 1318 C CA . SER A 1 172 ? -1.343 -2.443 -11.588 1.00 98.75 172 SER A CA 1
ATOM 1319 C C . SER A 1 172 ? -0.109 -2.499 -10.696 1.00 98.75 172 SER A C 1
ATOM 1321 O O . SER A 1 172 ? 0.083 -3.514 -10.018 1.00 98.75 172 SER A O 1
ATOM 1323 N N . SER A 1 173 ? 0.715 -1.457 -10.689 1.00 98.56 173 SER A N 1
ATOM 1324 C CA . SER A 1 173 ? 1.732 -1.236 -9.656 1.00 98.56 173 SER A CA 1
ATOM 1325 C C . SER A 1 173 ? 1.137 -0.560 -8.421 1.00 98.56 173 SER A C 1
ATOM 1327 O O . SER A 1 173 ? 1.576 -0.832 -7.307 1.00 98.56 173 SER A O 1
ATOM 1329 N N . ARG A 1 174 ? 0.086 0.251 -8.598 1.00 98.69 174 ARG A N 1
ATOM 1330 C CA . ARG A 1 174 ? -0.567 1.019 -7.529 1.00 98.69 174 ARG A CA 1
ATOM 1331 C C . ARG A 1 174 ? -1.970 0.531 -7.188 1.00 98.69 174 ARG A C 1
ATOM 1333 O O . ARG A 1 174 ? -2.743 0.134 -8.063 1.00 98.69 174 ARG A O 1
ATOM 1340 N N . PHE A 1 175 ? -2.330 0.623 -5.914 1.00 98.69 175 PHE A N 1
ATOM 1341 C CA . PHE A 1 175 ? -3.652 0.316 -5.376 1.00 98.69 175 PHE A CA 1
ATOM 1342 C C . PHE A 1 175 ? -4.115 1.455 -4.479 1.00 98.69 175 PHE A C 1
ATOM 1344 O O . PHE A 1 175 ? -3.349 1.930 -3.651 1.00 98.69 175 PHE A O 1
ATOM 1351 N N . SER A 1 176 ? -5.368 1.873 -4.618 1.00 98.00 176 SER A N 1
ATOM 1352 C CA . SER A 1 176 ? -5.855 3.091 -3.970 1.00 98.00 176 SER A CA 1
ATOM 1353 C C . SER A 1 176 ? -7.183 2.869 -3.263 1.00 98.00 176 SER A C 1
ATOM 1355 O O . SER A 1 176 ? -8.035 2.093 -3.710 1.00 98.00 176 SER A O 1
ATOM 1357 N N . THR A 1 177 ? -7.399 3.616 -2.185 1.00 97.38 177 THR A N 1
ATOM 1358 C CA . THR A 1 177 ? -8.722 3.791 -1.584 1.00 97.38 177 THR A CA 1
ATOM 1359 C C . THR A 1 177 ? -8.948 5.239 -1.183 1.00 97.38 177 THR A C 1
ATOM 1361 O O . THR A 1 177 ? -8.058 5.900 -0.657 1.00 97.38 177 THR A O 1
ATOM 1364 N N . GLY A 1 178 ? -10.169 5.719 -1.412 1.00 94.38 178 GLY A N 1
ATOM 1365 C CA . GLY A 1 178 ? -10.641 7.019 -0.935 1.00 94.38 178 GLY A CA 1
ATOM 1366 C C . GLY A 1 178 ? -11.358 6.932 0.412 1.00 94.38 178 GLY A C 1
ATOM 1367 O O . GLY A 1 178 ? -12.251 7.736 0.660 1.00 94.38 178 GLY A O 1
ATOM 1368 N N . GLU A 1 179 ? -11.067 5.914 1.233 1.00 93.38 179 GLU A N 1
ATOM 1369 C CA . GLU A 1 179 ? -11.647 5.764 2.571 1.00 93.38 179 GLU A CA 1
ATOM 1370 C C . GLU A 1 179 ? -11.042 6.800 3.532 1.00 93.38 179 GLU A C 1
ATOM 1372 O O . GLU A 1 179 ? -9.907 6.631 3.984 1.00 93.38 179 GLU A O 1
ATOM 1377 N N . PRO A 1 180 ? -11.781 7.863 3.901 1.00 88.69 180 PRO A N 1
ATOM 1378 C CA . PRO A 1 180 ? -11.219 8.980 4.662 1.00 88.69 180 PRO A CA 1
ATOM 1379 C C . PRO A 1 180 ? -10.897 8.595 6.110 1.00 88.69 180 PRO A C 1
ATOM 1381 O O . PRO A 1 180 ? -10.208 9.321 6.819 1.00 88.69 180 PRO A O 1
ATOM 1384 N N . SER A 1 181 ? -11.425 7.460 6.578 1.00 89.50 181 SER A N 1
ATOM 1385 C CA . SER A 1 181 ? -11.154 6.953 7.919 1.00 89.50 181 SER A CA 1
ATOM 1386 C C . SER A 1 181 ? -9.789 6.276 8.038 1.00 89.50 181 SER A C 1
ATOM 1388 O O . SER A 1 181 ? -9.317 6.091 9.157 1.00 89.50 181 SER A O 1
ATOM 1390 N N . LEU A 1 182 ? -9.167 5.904 6.916 1.00 90.81 182 LEU A N 1
ATOM 1391 C CA . LEU A 1 182 ? -7.959 5.088 6.894 1.00 90.81 182 LEU A CA 1
ATOM 1392 C C . LEU A 1 182 ? -6.683 5.881 7.219 1.00 90.81 182 LEU A C 1
ATOM 1394 O O . LEU A 1 182 ? -5.979 5.449 8.130 1.00 90.81 182 LEU A O 1
ATOM 1398 N N . PRO A 1 183 ? -6.424 7.055 6.601 1.00 91.25 183 PRO A N 1
ATOM 1399 C CA . PRO A 1 183 ? -5.255 7.876 6.935 1.00 91.25 183 PRO A CA 1
ATOM 1400 C C . PRO A 1 183 ? -5.223 8.253 8.418 1.00 91.25 183 PRO A C 1
ATOM 1402 O O . PRO A 1 183 ? -4.229 8.033 9.093 1.00 91.25 183 PRO A O 1
ATOM 1405 N N . LYS A 1 184 ? -6.370 8.686 8.962 1.00 90.75 184 LYS A N 1
ATOM 1406 C CA . LYS A 1 184 ? -6.491 9.063 10.375 1.00 90.75 184 LYS A CA 1
ATOM 1407 C C . LYS A 1 184 ? -6.139 7.922 11.332 1.00 90.75 184 LYS A C 1
ATOM 1409 O O . LYS A 1 184 ? -5.589 8.172 12.392 1.00 90.75 184 LYS A O 1
ATOM 1414 N N . ARG A 1 185 ? -6.491 6.678 10.992 1.00 90.69 185 ARG A N 1
ATOM 1415 C CA . ARG A 1 185 ? -6.165 5.514 11.832 1.00 90.69 185 ARG A CA 1
ATOM 1416 C C . ARG A 1 185 ? -4.664 5.253 11.851 1.00 90.69 185 ARG A C 1
ATOM 1418 O O . ARG A 1 185 ? -4.153 4.917 12.909 1.00 90.69 185 ARG A O 1
ATOM 1425 N N . LEU A 1 186 ? -3.992 5.406 10.712 1.00 89.69 186 LEU A N 1
ATOM 1426 C CA . LEU A 1 186 ? -2.536 5.297 10.639 1.00 89.69 186 LEU A CA 1
ATOM 1427 C C . LEU A 1 186 ? -1.873 6.422 11.441 1.00 89.69 186 LEU A C 1
ATOM 1429 O O . LEU A 1 186 ? -1.104 6.128 12.343 1.00 89.69 186 LEU A O 1
ATOM 1433 N N . ASP A 1 187 ? -2.309 7.676 11.268 1.00 89.25 187 ASP A N 1
ATOM 1434 C CA . ASP A 1 187 ? -1.834 8.813 12.082 1.00 89.25 187 ASP A CA 1
ATOM 1435 C C . ASP A 1 187 ? -2.006 8.590 13.600 1.00 89.25 187 ASP A C 1
ATOM 1437 O O . ASP A 1 187 ? -1.248 9.113 14.415 1.00 89.25 187 ASP A O 1
ATOM 1441 N N . GLU A 1 188 ? -3.034 7.831 13.997 1.00 89.69 188 GLU A N 1
ATOM 1442 C CA . GLU A 1 188 ? -3.329 7.462 15.389 1.00 89.69 188 GLU A CA 1
ATOM 1443 C C . GLU A 1 188 ? -2.553 6.216 15.870 1.00 89.69 188 GLU A C 1
ATOM 1445 O O . GLU A 1 188 ? -2.770 5.755 16.992 1.00 89.69 188 GLU A O 1
ATOM 1450 N N . GLY A 1 189 ? -1.638 5.681 15.057 1.00 87.56 189 GLY A N 1
ATOM 1451 C CA . GLY A 1 189 ? -0.780 4.544 15.390 1.00 87.56 189 GLY A CA 1
ATOM 1452 C C . GLY A 1 189 ? -1.454 3.182 15.225 1.00 87.56 189 GLY A C 1
ATOM 1453 O O . GLY A 1 189 ? -1.093 2.228 15.911 1.00 87.56 189 GLY A O 1
ATOM 1454 N N . ALA A 1 190 ? -2.480 3.063 14.377 1.00 90.62 190 ALA A N 1
ATOM 1455 C CA . ALA A 1 190 ? -3.122 1.775 14.143 1.00 90.62 190 ALA A CA 1
ATOM 1456 C C . ALA A 1 190 ? -2.172 0.811 13.422 1.00 90.62 190 ALA A C 1
ATOM 1458 O O . ALA A 1 190 ? -1.811 1.012 12.267 1.00 90.62 190 ALA A O 1
ATOM 1459 N N . GLU A 1 191 ? -1.857 -0.292 14.087 1.00 91.69 191 GLU A N 1
ATOM 1460 C CA . GLU A 1 191 ? -1.051 -1.370 13.526 1.00 91.69 191 GLU A CA 1
ATOM 1461 C C . GLU A 1 191 ? -1.920 -2.421 12.837 1.00 91.69 191 GLU A C 1
ATOM 1463 O O . GLU A 1 191 ? -3.114 -2.581 13.125 1.00 91.69 191 GLU A O 1
ATOM 1468 N N . GLY A 1 192 ? -1.318 -3.216 11.962 1.00 94.75 192 GLY A N 1
ATOM 1469 C CA . GLY A 1 192 ? -2.005 -4.343 11.367 1.00 94.75 192 GLY A CA 1
ATOM 1470 C C . GLY A 1 192 ? -1.228 -5.020 10.257 1.00 94.75 192 GLY A C 1
ATOM 1471 O O . GLY A 1 192 ? -0.030 -5.253 10.378 1.00 94.75 192 GLY A O 1
ATOM 1472 N N . ALA A 1 193 ? -1.930 -5.390 9.190 1.00 96.56 193 ALA A N 1
ATOM 1473 C CA . ALA A 1 193 ? -1.341 -6.141 8.095 1.00 96.56 193 ALA A CA 1
ATOM 1474 C C . ALA A 1 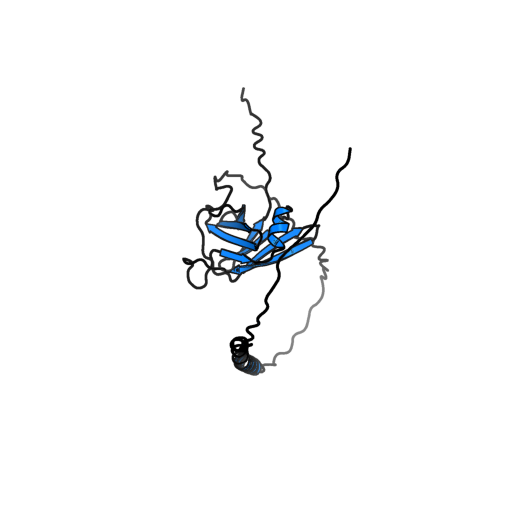193 ? -1.886 -5.717 6.733 1.00 96.56 193 ALA A C 1
ATOM 1476 O O . ALA A 1 193 ? -3.094 -5.522 6.555 1.00 96.56 193 ALA A O 1
ATOM 1477 N N . LEU A 1 194 ? -0.991 -5.665 5.753 1.00 98.06 194 LEU A N 1
ATOM 1478 C CA . LEU A 1 194 ? -1.306 -5.573 4.337 1.00 98.06 194 LEU A CA 1
ATOM 1479 C C . LEU A 1 194 ? -1.261 -6.973 3.734 1.00 98.06 194 LEU A C 1
ATOM 1481 O O . LEU A 1 194 ? -0.351 -7.741 4.017 1.00 98.06 194 LEU A O 1
ATOM 1485 N N . THR A 1 195 ? -2.242 -7.334 2.911 1.00 98.38 195 THR A N 1
ATOM 1486 C CA . THR A 1 195 ? -2.287 -8.626 2.216 1.00 98.38 195 THR A CA 1
ATOM 1487 C C . THR A 1 195 ? -2.596 -8.440 0.739 1.00 98.38 195 THR A C 1
ATOM 1489 O O . THR A 1 195 ? -3.568 -7.777 0.373 1.00 98.38 195 THR A O 1
ATOM 1492 N N . VAL A 1 196 ? -1.792 -9.071 -0.114 1.00 98.38 196 VAL A N 1
ATOM 1493 C CA . VAL A 1 196 ? -1.910 -9.008 -1.574 1.00 98.38 196 VAL A CA 1
ATOM 1494 C C . VAL A 1 196 ? -1.670 -10.381 -2.198 1.00 98.38 196 VAL A C 1
ATOM 1496 O O . VAL A 1 196 ? -0.853 -11.167 -1.723 1.00 98.38 196 VAL A O 1
ATOM 1499 N N . ASN A 1 197 ? -2.385 -10.684 -3.282 1.00 97.88 197 ASN A N 1
ATOM 1500 C CA . ASN A 1 197 ? -2.163 -11.896 -4.066 1.00 97.88 197 ASN A CA 1
ATOM 1501 C C . ASN A 1 197 ? -1.343 -11.571 -5.315 1.00 97.88 197 ASN A C 1
ATOM 1503 O O . ASN A 1 197 ? -1.782 -10.795 -6.160 1.00 97.88 197 ASN A O 1
ATOM 1507 N N . ILE A 1 198 ? -0.184 -12.211 -5.461 1.00 96.81 198 ILE A N 1
ATOM 1508 C CA . ILE A 1 198 ? 0.707 -12.060 -6.615 1.00 96.81 198 ILE A CA 1
ATOM 1509 C C . ILE A 1 198 ? 0.921 -13.448 -7.215 1.00 96.81 198 ILE A C 1
ATOM 1511 O O . ILE A 1 198 ? 1.376 -14.367 -6.534 1.00 96.81 198 ILE A O 1
ATOM 1515 N N . ASP A 1 199 ? 0.533 -13.619 -8.480 1.00 95.00 199 ASP A N 1
ATOM 1516 C CA . ASP A 1 199 ? 0.651 -14.881 -9.226 1.00 95.00 199 ASP A CA 1
ATOM 1517 C C . ASP A 1 199 ? 0.061 -16.106 -8.494 1.00 95.00 199 ASP A C 1
ATOM 1519 O O . ASP A 1 199 ? 0.591 -17.214 -8.542 1.00 95.00 199 ASP A O 1
ATOM 1523 N N . GLY A 1 200 ? -1.065 -15.904 -7.801 1.00 95.12 200 GLY A N 1
ATOM 1524 C CA . GLY A 1 200 ? -1.774 -16.956 -7.064 1.00 95.12 200 GLY A CA 1
ATOM 1525 C C . GLY A 1 200 ? -1.186 -17.294 -5.690 1.00 95.12 200 GLY A C 1
ATOM 1526 O O . GLY A 1 200 ? -1.698 -18.200 -5.035 1.00 95.12 200 GLY A O 1
ATOM 1527 N N . LYS A 1 201 ? -0.151 -16.574 -5.235 1.00 97.56 201 LYS A N 1
ATOM 1528 C CA . LYS A 1 201 ? 0.386 -16.664 -3.872 1.00 97.56 201 LYS A CA 1
ATOM 1529 C C . LYS A 1 201 ? -0.021 -15.433 -3.059 1.00 97.56 201 LYS A C 1
ATOM 1531 O O . LYS A 1 201 ? 0.127 -14.309 -3.530 1.00 97.56 201 LYS A O 1
ATOM 1536 N N . SER A 1 202 ? -0.490 -15.662 -1.834 1.00 97.56 202 SER A N 1
ATOM 1537 C CA . SER A 1 202 ? -0.747 -14.595 -0.865 1.00 97.56 202 SER A CA 1
ATOM 1538 C C . SER A 1 202 ? 0.559 -14.161 -0.208 1.00 97.56 202 SER A C 1
ATOM 1540 O O . SER A 1 202 ? 1.353 -15.001 0.222 1.00 97.56 202 SER A O 1
ATOM 1542 N N . PHE A 1 203 ? 0.753 -12.854 -0.124 1.00 97.94 203 PHE A N 1
ATOM 1543 C CA . PHE A 1 203 ? 1.826 -12.195 0.603 1.00 97.94 203 PHE A CA 1
ATOM 1544 C C . PHE A 1 203 ? 1.197 -11.289 1.652 1.00 97.94 203 PHE A C 1
ATOM 1546 O O . PHE A 1 203 ? 0.222 -10.596 1.354 1.00 97.94 203 PHE A O 1
ATOM 1553 N N . THR A 1 204 ? 1.749 -11.312 2.860 1.00 97.44 204 THR A N 1
ATOM 1554 C CA . THR A 1 204 ? 1.283 -10.504 3.984 1.00 97.44 204 THR A CA 1
ATOM 1555 C C . THR A 1 204 ? 2.482 -9.811 4.609 1.00 97.44 204 THR A C 1
ATOM 1557 O O . THR A 1 204 ? 3.515 -10.453 4.783 1.00 97.44 204 THR A O 1
ATOM 1560 N N . GLY A 1 205 ? 2.329 -8.526 4.910 1.00 95.69 205 GLY A N 1
ATOM 1561 C CA . GLY A 1 205 ? 3.341 -7.696 5.556 1.00 95.69 205 GLY A CA 1
ATOM 1562 C C . GLY A 1 205 ? 2.738 -6.918 6.714 1.00 95.69 205 GLY A C 1
ATOM 1563 O O . GLY A 1 205 ? 1.542 -6.603 6.690 1.00 95.69 205 GLY A O 1
ATOM 1564 N N . LYS A 1 206 ? 3.547 -6.646 7.736 1.00 95.06 206 LYS A N 1
ATOM 1565 C CA . LYS A 1 206 ? 3.138 -5.885 8.919 1.00 95.06 206 LYS A CA 1
ATOM 1566 C C . LYS A 1 206 ? 3.034 -4.402 8.564 1.00 95.06 206 LYS A C 1
ATOM 1568 O O . LYS A 1 206 ? 3.897 -3.861 7.890 1.00 95.06 206 LYS A O 1
ATOM 1573 N N . VAL A 1 207 ? 1.966 -3.756 9.015 1.00 92.88 207 VAL A N 1
ATOM 1574 C CA . VAL A 1 207 ? 1.808 -2.299 8.971 1.00 92.88 207 VAL A CA 1
ATOM 1575 C C . VAL A 1 207 ? 2.009 -1.808 10.396 1.00 92.88 207 VAL A C 1
ATOM 1577 O O . VAL A 1 207 ? 1.174 -2.095 11.254 1.00 92.88 207 VAL A O 1
ATOM 1580 N N . ALA A 1 208 ? 3.118 -1.130 10.661 1.00 81.06 208 ALA A N 1
ATOM 1581 C CA . ALA A 1 208 ? 3.422 -0.525 11.951 1.00 81.06 208 ALA A CA 1
ATOM 1582 C C . ALA A 1 208 ? 4.209 0.769 11.728 1.00 81.06 208 ALA A C 1
ATOM 1584 O O . ALA A 1 208 ? 4.959 0.873 10.763 1.00 81.06 208 ALA A O 1
ATOM 1585 N N . HIS A 1 209 ? 4.017 1.743 12.614 1.00 66.50 209 HIS A N 1
ATOM 1586 C CA . HIS A 1 209 ? 4.864 2.927 12.668 1.00 66.50 209 HIS A CA 1
ATOM 1587 C C . HIS A 1 209 ? 6.025 2.613 13.605 1.00 66.50 209 HIS A C 1
ATOM 1589 O O . HIS A 1 209 ? 5.870 2.704 14.824 1.00 66.50 209 HIS A O 1
ATOM 1595 N N . ASP A 1 210 ? 7.167 2.208 13.055 1.00 57.41 210 ASP A N 1
ATOM 1596 C CA . ASP A 1 210 ? 8.371 2.087 13.868 1.00 57.41 210 ASP A CA 1
ATOM 1597 C C . ASP A 1 210 ? 8.818 3.489 14.289 1.00 57.41 210 ASP A C 1
ATOM 1599 O O . ASP A 1 210 ? 9.155 4.355 13.482 1.00 57.41 210 ASP A O 1
ATOM 1603 N N . HIS A 1 211 ? 8.784 3.724 15.598 1.00 46.38 211 HIS A N 1
ATOM 1604 C CA . HIS A 1 211 ? 9.424 4.872 16.234 1.00 46.38 211 HIS A CA 1
ATOM 1605 C C . HIS A 1 211 ? 10.856 4.555 16.685 1.00 46.38 211 HIS A C 1
ATOM 1607 O O . HIS A 1 211 ? 11.465 5.372 17.380 1.00 46.38 211 HIS A O 1
ATOM 1613 N N . ASP A 1 212 ? 11.416 3.417 16.274 1.00 45.09 212 ASP A N 1
ATOM 1614 C CA . ASP A 1 212 ? 12.746 2.983 16.689 1.00 45.09 212 ASP A CA 1
ATOM 1615 C C . ASP A 1 212 ? 13.839 3.670 15.861 1.00 45.09 212 ASP A C 1
ATOM 1617 O O . ASP A 1 212 ? 14.494 3.116 14.982 1.00 45.09 212 ASP A O 1
ATOM 1621 N N . HIS A 1 213 ? 14.081 4.928 16.215 1.00 48.75 213 HIS A N 1
ATOM 1622 C CA . HIS A 1 213 ? 15.425 5.486 16.186 1.00 48.75 213 HIS A CA 1
ATOM 1623 C C . HIS A 1 213 ? 16.046 5.369 17.581 1.00 48.75 213 HIS A C 1
ATOM 1625 O O . HIS A 1 213 ? 16.282 6.385 18.230 1.00 48.75 213 HIS A O 1
ATOM 1631 N N . ASP A 1 214 ? 16.341 4.148 18.025 1.00 43.22 214 ASP A N 1
ATOM 1632 C CA . ASP A 1 214 ? 17.302 3.927 19.109 1.00 43.22 214 ASP A CA 1
ATOM 1633 C C . ASP A 1 214 ? 18.475 3.098 18.573 1.00 43.22 214 ASP A C 1
ATOM 1635 O O . ASP A 1 214 ? 18.579 1.884 18.729 1.00 43.22 214 ASP A O 1
ATOM 1639 N N . HIS A 1 215 ? 19.401 3.791 17.907 1.00 51.78 215 HIS A N 1
ATOM 1640 C CA . HIS A 1 215 ? 20.772 3.310 17.785 1.00 51.78 215 HIS A CA 1
ATOM 1641 C C . HIS A 1 215 ? 21.483 3.528 19.122 1.00 51.78 215 HIS A C 1
ATOM 1643 O O . HIS A 1 215 ? 22.320 4.427 19.244 1.00 51.78 215 HIS A O 1
ATOM 1649 N N . ASP A 1 216 ? 21.173 2.705 20.122 1.00 45.09 216 ASP A N 1
ATOM 1650 C CA . ASP A 1 216 ? 22.018 2.614 21.309 1.00 45.09 216 ASP A CA 1
ATOM 1651 C C . ASP A 1 216 ? 23.208 1.705 20.969 1.00 45.09 216 ASP A C 1
ATOM 1653 O O . AS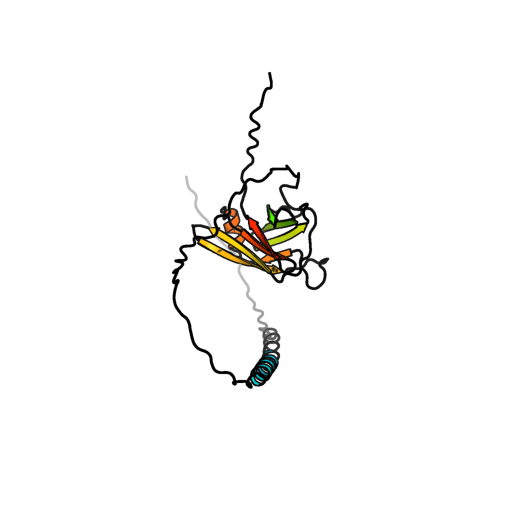P A 1 216 ? 23.248 0.505 21.237 1.00 45.09 216 ASP A O 1
ATOM 1657 N N . HIS A 1 217 ? 24.194 2.281 20.278 1.00 54.12 217 HIS A N 1
ATOM 1658 C CA . HIS A 1 217 ? 25.518 1.681 20.186 1.00 54.12 217 HIS A CA 1
ATOM 1659 C C . HIS A 1 217 ? 26.205 1.836 21.547 1.00 54.12 217 HIS A C 1
ATOM 1661 O O . HIS A 1 217 ? 27.046 2.720 21.733 1.00 54.12 217 HIS A O 1
ATOM 1667 N N . GLU A 1 218 ? 25.857 0.973 22.504 1.00 52.44 218 GLU A N 1
ATOM 1668 C CA . GLU A 1 218 ? 26.686 0.774 23.689 1.00 52.44 218 GLU A CA 1
ATOM 1669 C C . GLU A 1 218 ? 28.067 0.287 23.227 1.00 52.44 218 GLU A C 1
ATOM 1671 O O . GLU A 1 218 ? 28.242 -0.799 22.670 1.00 52.44 218 GLU A O 1
ATOM 1676 N N . GLY A 1 219 ? 29.055 1.166 23.396 1.00 51.41 219 GLY A N 1
ATOM 1677 C CA . GLY A 1 219 ? 30.433 0.940 22.999 1.00 51.41 219 GLY A CA 1
ATOM 1678 C C . GLY A 1 219 ? 31.021 -0.291 23.678 1.00 51.41 219 GLY A C 1
ATOM 1679 O O . GLY A 1 219 ? 31.223 -0.316 24.891 1.00 51.41 219 GLY A O 1
ATOM 1680 N N . HIS A 1 220 ? 31.372 -1.290 22.875 1.00 56.56 220 HIS A N 1
ATOM 1681 C CA . HIS A 1 220 ? 32.299 -2.329 23.292 1.00 56.56 220 HIS A CA 1
ATOM 1682 C C . HIS A 1 220 ? 33.734 -1.821 23.113 1.00 56.56 220 HIS A C 1
ATOM 1684 O O . HIS A 1 220 ? 34.335 -1.956 22.047 1.00 56.56 220 HIS A O 1
ATOM 1690 N N . ASP A 1 221 ? 34.280 -1.235 24.180 1.00 58.97 221 ASP A N 1
ATOM 1691 C CA . ASP A 1 221 ? 35.726 -1.111 24.350 1.00 58.97 221 ASP A CA 1
ATOM 1692 C C . ASP A 1 221 ? 36.319 -2.526 24.473 1.00 58.97 221 ASP A C 1
ATOM 1694 O O . ASP A 1 221 ? 35.967 -3.295 25.372 1.00 58.97 221 ASP A O 1
ATOM 1698 N N . HIS A 1 222 ? 37.207 -2.887 23.548 1.00 60.66 222 HIS A N 1
ATOM 1699 C CA . HIS A 1 222 ? 38.027 -4.091 23.647 1.00 60.66 222 HIS A CA 1
ATOM 1700 C C . HIS A 1 222 ? 39.389 -3.724 24.259 1.00 60.66 222 HIS A C 1
ATOM 1702 O O . HIS A 1 222 ? 40.150 -2.976 23.642 1.00 60.66 222 HIS A O 1
ATOM 1708 N N . ASP A 1 223 ? 39.664 -4.259 25.455 1.00 55.78 223 ASP A N 1
ATOM 1709 C CA . ASP A 1 223 ? 40.993 -4.316 26.099 1.00 55.78 223 ASP A CA 1
ATOM 1710 C C . ASP A 1 223 ? 41.970 -5.243 25.346 1.00 55.78 223 ASP A C 1
ATOM 1712 O O . ASP A 1 223 ? 41.543 -6.337 24.897 1.00 55.78 223 ASP A O 1
#

Foldseek 3Di:
DDDDDDDDDDDDDDDDDDDDDPDDDPDPPPDPVPPPPPVVVVVVVVVVVVVVVPPDDDDDDDDDDDDDDDDDPPPPPDDDDDDPPPDDPPPPDDADCAAPVRFGWWAWDQLQWIWGWDDDQFWIKIFIGGSRSHHGDWFQDQWKKWWWADPNDIDIDIWGADADPPHDPNTHRMTIDRPSVPVVCVVVFTKTWIWDAGPNDIIITIDGDDPPPPPPPPDDDDD

pLDDT: mean 73.55, std 21.97, range [32.62, 98.75]

Sequence (223 aa):
MRSTINRSSRLESRFNDRSTPRRTVNAHQASVRTFVALEFELWTMKIICLFLLVSVSLVGCNQAGKDPESAIAVTIDGGPPEFDDQDEFDESHAHPSEGPHGGDLVELGNEKYHAELTHNETGIDVYILNSAATEEVAIKAASLTISLKHDGKVNSFELQANPQTDDPSGKSSRFSTGEPSLPKRLDEGAEGALTVNIDGKSFTGKVAHDHDHDHDHEGHDHD

Radius of gyration: 32.03 Å; chains: 1; bounding box: 78×116×51 Å

Organism: NCBI:txid2527986